Protein AF-0000000080277222 (afdb_homodimer)

InterPro domains:
  IPR000868 Isochorismatase-like domain [PF00857] (3-167)
  IPR036380 Isochorismatase-like superfamily [G3DSA:3.40.50.850] (2-174)
  IPR036380 Isochorismatase-like superfamily [SSF52499] (3-173)
  IPR050272 Isochorismatase-like hydrolase [PTHR43540] (3-174)

Nearest PDB structures (foldseek):
  6kua-assembly2_H  TM=9.368E-01  e=1.014E-15  Staphylococcus aureus
  6kua-assembly1_A  TM=9.181E-01  e=4.382E-15  Staphylococcus aureus
  6kua-assembly1_C  TM=9.080E-01  e=4.123E-15  Staphylococcus aureus
  6kua-assembly1_B  TM=9.179E-01  e=8.569E-15  Staphylococcus aureus
  6kua-assembly2_F  TM=9.157E-01  e=2.273E-14  Staphylococcus aureus

Sequence (348 aa):
MEALLIVDVQNDFAKPGGALYFPGAENVILPIVELVKEFKQKGLPIIYTRDWHEDNDYEFSIWGVHCLHDTKGSEIVDELKEALEGYDKVYEIKKSRYSAFYGTNLENLLKDLSIKKVHVGGLVTHICVLFTVEELRNRGIETIVYSNCVNSFDKDMHNFALREMKEVLLAQVVMEALLIVDVQNDFAKPGGALYFPGAENVILPIVELVKEFKQKGLPIIYTRDWHEDNDYEFSIWGVHCLHDTKGSEIVDELKEALEGYDKVYEIKKSRYSAFYGTNLENLLKDLSIKKVHVGGLVTHICVLFTVEELRNRGIETIVYSNCVNSFDKDMHNFALREMKEVLLAQVV

Radius of gyration: 20.55 Å; Cα contacts (8 Å, |Δi|>4): 768; chains: 2; bounding box: 42×60×45 Å

Foldseek 3Di:
DEEEEAEAQFCLDQHPPRLNHAPPSVQLLVVVLVVLLVCLVVLHAYEYEWQEDDPPQPCCVPSNDALYPPDNRRHHDPSNVVSCPPRPRYYYWYDNAQASPPPTCVVVVCVVRVHQEYEYAYDAQLTNVLNNLLVCLVVNRAYEYELSNHHHNDPVSNVVSLCCSCVPSVHHYD/DEEEEAEAQFCLDQHPPRLNHAPPSVQLLVVVLVVLLVCLVVLHAYEYEWQEDDPPAPCCVPSNDALYPPDNRRHHDPSVCVSCPPRPRYYYWYDNAQASPPPICVVVVCVVRVHQEYEYAYDAQLTNVLNNLLVCLVVNRAYEYELSNHHHNDPVSNVVSLCCSCVPSVHHYD

Secondary structure (DSSP, 8-state):
-EEEEEE--BHHHHSTT-TT--TTGGGGHHHHHHHHHHHHHTT--EEEEEE-B-TT-TTHHHH-S-SBTTSGGGSBPHHHHHHHTT-SSEEEEEESSSSSSTTSSHHHHHHHTT--EEEEEEE-IIIIIHHHHHHHHHTT-EEEEEEEEEE-S-HHHHHHHHHIIIIIS-PEE-/-EEEEEE--BHHHHSTT-TT--TTGGGGHHHHHHHHHHHHHTT--EEEEEE-B-TT-TTHHHH-S-SBTTSGGGSBPHHHHHHHTT-SSEEEEEESSSSSSTTSSHHHHHHHTT--EEEEEEE-IIIIIHHHHHHHHHTT-EEEEEEEEEE-S-HHHHHHHHHIIIIIS-PEE-

pLDDT: mean 98.07, std 1.6, range [89.12, 99.0]

Structure (mmCIF, N/CA/C/O backbone):
data_AF-0000000080277222-model_v1
#
loop_
_entity.id
_entity.type
_entity.pdbx_description
1 polymer 'Cysteine hydrolase'
#
loop_
_atom_site.group_PDB
_atom_site.id
_atom_site.type_symbol
_atom_site.label_atom_id
_atom_site.label_alt_id
_atom_site.label_comp_id
_atom_site.label_asym_id
_atom_site.label_entity_id
_atom_site.label_seq_id
_atom_site.pdbx_PDB_ins_code
_atom_site.Cartn_x
_atom_site.Cartn_y
_atom_site.Cartn_z
_atom_site.occupancy
_atom_site.B_iso_or_equiv
_atom_site.auth_seq_id
_atom_site.auth_comp_id
_atom_site.auth_asym_id
_atom_site.auth_atom_id
_atom_site.pdbx_PDB_model_num
ATOM 1 N N . MET A 1 1 ? -16.031 7.605 16.391 1 95 1 MET A N 1
ATOM 2 C CA . MET A 1 1 ? -15.43 8.938 16.359 1 95 1 MET A CA 1
ATOM 3 C C . MET A 1 1 ? -14.625 9.141 15.078 1 95 1 MET A C 1
ATOM 5 O O . MET A 1 1 ? -14.266 8.18 14.406 1 95 1 MET A O 1
ATOM 9 N N . GLU A 1 2 ? -14.492 10.422 14.641 1 98.56 2 GLU A N 1
ATOM 10 C CA . GLU A 1 2 ? -13.695 10.734 13.453 1 98.56 2 GLU A CA 1
ATOM 11 C C . GLU A 1 2 ? -12.445 11.523 13.828 1 98.56 2 GLU A C 1
ATOM 13 O O . GLU A 1 2 ? -12.391 12.148 14.891 1 98.56 2 GLU A O 1
ATOM 18 N N . ALA A 1 3 ? -11.43 11.391 13.008 1 98.94 3 ALA A N 1
ATOM 19 C CA . ALA A 1 3 ? -10.172 12.102 13.234 1 98.94 3 ALA A CA 1
ATOM 20 C C . ALA A 1 3 ? -9.633 12.68 11.93 1 98.94 3 ALA A C 1
ATOM 22 O O . ALA A 1 3 ? -10.023 12.258 10.844 1 98.94 3 ALA A O 1
ATOM 23 N N . LEU A 1 4 ? -8.844 13.711 12.078 1 98.94 4 LEU A N 1
ATOM 24 C CA . LEU A 1 4 ? -8.047 14.234 10.977 1 98.94 4 LEU A CA 1
ATOM 25 C C . LEU A 1 4 ? -6.633 13.656 11 1 98.94 4 LEU A C 1
ATOM 27 O O . LEU A 1 4 ? -6.004 13.594 12.055 1 98.94 4 LEU A O 1
ATOM 31 N N . LEU A 1 5 ? -6.195 13.133 9.914 1 99 5 LEU A N 1
ATOM 32 C CA . LEU A 1 5 ? -4.836 12.633 9.758 1 99 5 LEU A CA 1
ATOM 33 C C . LEU A 1 5 ? -4.074 13.453 8.719 1 99 5 LEU A C 1
ATOM 35 O O . LEU A 1 5 ? -4.445 13.477 7.547 1 99 5 LEU A O 1
ATOM 39 N N . ILE A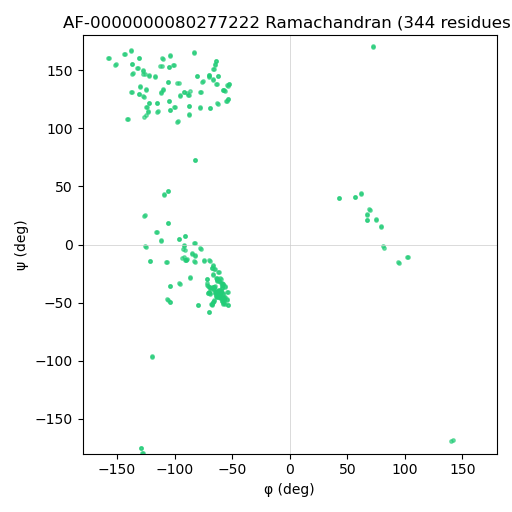 1 6 ? -3.072 14.156 9.141 1 99 6 ILE A N 1
ATOM 40 C CA . ILE A 1 6 ? -2.229 14.992 8.297 1 99 6 ILE A CA 1
ATOM 41 C C . ILE A 1 6 ? -0.895 14.297 8.047 1 99 6 ILE A C 1
ATOM 43 O O . ILE A 1 6 ? -0.084 14.133 8.961 1 99 6 ILE A O 1
ATOM 47 N N . VAL A 1 7 ? -0.631 13.969 6.797 1 98.94 7 VAL A N 1
ATOM 48 C CA . VAL A 1 7 ? 0.504 13.125 6.457 1 98.94 7 VAL A CA 1
ATOM 49 C C . VAL A 1 7 ? 1.688 13.984 6.027 1 98.94 7 VAL A C 1
ATOM 51 O O . VAL A 1 7 ? 1.681 14.562 4.938 1 98.94 7 VAL A O 1
ATOM 54 N N . ASP A 1 8 ? 2.674 14.125 6.816 1 98.94 8 ASP A N 1
ATOM 55 C CA . ASP A 1 8 ? 4.039 14.539 6.516 1 98.94 8 ASP A CA 1
ATOM 56 C C . ASP A 1 8 ? 4.07 15.953 5.934 1 98.94 8 ASP A C 1
ATOM 58 O O . ASP A 1 8 ? 4.73 16.203 4.922 1 98.94 8 ASP A O 1
ATOM 62 N N . VAL A 1 9 ? 3.299 16.859 6.535 1 98.94 9 VAL A N 1
ATOM 63 C CA . VAL A 1 9 ? 3.41 18.25 6.133 1 98.94 9 VAL A CA 1
ATOM 64 C C . VAL A 1 9 ? 4.586 18.906 6.852 1 98.94 9 VAL A C 1
ATOM 66 O O . VAL A 1 9 ? 4.395 19.734 7.746 1 98.94 9 VAL A O 1
ATOM 69 N N . GLN A 1 10 ? 5.719 18.531 6.406 1 98.94 10 GLN A N 1
ATOM 70 C CA . GLN A 1 10 ? 7.004 18.891 6.992 1 98.94 10 GLN A CA 1
ATOM 71 C C . GLN A 1 10 ? 7.777 19.844 6.082 1 98.94 10 GLN A C 1
ATOM 73 O O . GLN A 1 10 ? 7.523 19.906 4.879 1 98.94 10 GLN A O 1
ATOM 78 N N . ASN A 1 11 ? 8.734 20.547 6.645 1 98.94 11 ASN A N 1
ATOM 79 C CA . ASN A 1 11 ? 9.492 21.547 5.902 1 98.94 11 ASN A CA 1
ATOM 80 C C . ASN A 1 11 ? 10.211 20.922 4.707 1 98.94 11 ASN A C 1
ATOM 82 O O . ASN A 1 11 ? 10.25 21.516 3.627 1 98.94 11 ASN A O 1
ATOM 86 N N . ASP A 1 12 ? 10.789 19.75 4.82 1 98.88 12 ASP A N 1
ATOM 87 C CA . ASP A 1 12 ? 11.555 19.109 3.754 1 98.88 12 ASP A CA 1
ATOM 88 C C . ASP A 1 12 ? 10.664 18.766 2.566 1 98.88 12 ASP A C 1
ATOM 90 O O . ASP A 1 12 ? 11.148 18.594 1.446 1 98.88 12 ASP A O 1
ATOM 94 N N . PHE A 1 13 ? 9.367 18.672 2.812 1 98.88 13 PHE A N 1
ATOM 95 C CA . PHE A 1 13 ? 8.438 18.344 1.74 1 98.88 13 PHE A CA 1
ATOM 96 C C . PHE A 1 13 ? 7.676 19.578 1.278 1 98.88 13 PHE A C 1
ATOM 98 O O . PHE A 1 13 ? 7.449 19.766 0.08 1 98.88 13 PHE A O 1
ATOM 105 N N . ALA A 1 14 ? 7.32 20.516 2.199 1 98.88 14 ALA A N 1
ATOM 106 C CA . ALA A 1 14 ? 6.215 21.438 1.959 1 98.88 14 ALA A CA 1
ATOM 107 C C . ALA A 1 14 ? 6.73 22.844 1.668 1 98.88 14 ALA A C 1
ATOM 109 O O . ALA A 1 14 ? 5.98 23.703 1.188 1 98.88 14 ALA A O 1
ATOM 110 N N . LYS A 1 15 ? 7.996 23.094 1.962 1 98.69 15 LYS A N 1
ATOM 111 C CA . LYS A 1 15 ? 8.492 24.453 1.854 1 98.69 15 LYS A CA 1
ATOM 112 C C . LYS A 1 15 ? 9.672 24.547 0.888 1 98.69 15 LYS A C 1
ATOM 114 O O . LYS A 1 15 ? 10.531 23.656 0.867 1 98.69 15 LYS A O 1
ATOM 119 N N . PRO A 1 16 ? 9.75 25.672 0.171 1 98.06 16 PRO A N 1
ATOM 120 C CA . PRO A 1 16 ? 10.938 25.891 -0.666 1 98.06 16 PRO A CA 1
ATOM 121 C C . PRO A 1 16 ? 12.242 25.766 0.118 1 98.06 16 PRO A C 1
ATOM 123 O O . PRO A 1 16 ? 12.336 26.25 1.244 1 98.06 16 PRO A O 1
ATOM 126 N N . GLY A 1 17 ? 13.18 25.078 -0.505 1 97.69 17 GLY A N 1
ATOM 127 C CA . GLY A 1 17 ? 14.445 24.844 0.176 1 97.69 17 GLY A CA 1
ATOM 128 C C . GLY A 1 17 ? 14.492 23.516 0.895 1 97.69 17 GLY A C 1
ATOM 129 O O . GLY A 1 17 ? 15.57 23.047 1.276 1 97.69 17 GLY A O 1
ATOM 130 N N . GLY A 1 18 ? 13.328 22.875 1.108 1 98.62 18 GLY A N 1
ATOM 131 C CA . GLY A 1 18 ? 13.281 21.531 1.682 1 98.62 18 GLY A CA 1
ATOM 132 C C . GLY A 1 18 ? 13.898 20.484 0.787 1 98.62 18 GLY A C 1
ATOM 133 O O . GLY A 1 18 ? 13.852 20.594 -0.44 1 98.62 18 GLY A O 1
ATOM 134 N N . ALA A 1 19 ? 14.438 19.438 1.344 1 98.5 19 ALA A N 1
ATOM 135 C CA . ALA A 1 19 ? 15.227 18.422 0.652 1 98.5 19 ALA A CA 1
ATOM 136 C C . ALA A 1 19 ? 14.406 17.75 -0.451 1 98.5 19 ALA A C 1
ATOM 138 O O . ALA A 1 19 ? 14.953 17.375 -1.493 1 98.5 19 ALA A O 1
ATOM 139 N N . LEU A 1 20 ? 13.102 17.609 -0.254 1 98.62 20 LEU A N 1
ATOM 140 C CA . LEU A 1 20 ? 12.234 16.938 -1.218 1 98.62 20 LEU A CA 1
ATOM 141 C C . LEU A 1 20 ? 11.055 17.828 -1.599 1 98.62 20 LEU A C 1
ATOM 143 O O . LEU A 1 20 ? 9.969 17.328 -1.898 1 98.62 20 LEU A O 1
ATOM 147 N N . TYR A 1 21 ? 11.242 19.125 -1.453 1 98.75 21 TYR A N 1
ATOM 148 C CA . TYR A 1 21 ? 10.25 20.109 -1.884 1 98.75 21 TYR A CA 1
ATOM 149 C C . TYR A 1 21 ? 10.031 20.031 -3.391 1 98.75 21 TYR A C 1
ATOM 151 O O . TYR A 1 21 ? 10.953 19.719 -4.145 1 98.75 21 TYR A O 1
ATOM 159 N N . PHE A 1 22 ? 8.805 20.266 -3.85 1 98.69 22 PHE A N 1
ATOM 160 C CA . PHE A 1 22 ? 8.453 20.469 -5.25 1 98.69 22 PHE A CA 1
ATOM 161 C C . PHE A 1 22 ? 7.473 21.609 -5.406 1 98.69 22 PHE A C 1
ATOM 163 O O . PHE A 1 22 ? 6.695 21.906 -4.496 1 98.69 22 PHE A O 1
ATOM 170 N N . PRO A 1 23 ? 7.555 22.328 -6.492 1 98 23 PRO A N 1
ATOM 171 C CA . PRO A 1 23 ? 6.641 23.469 -6.676 1 98 23 PRO A CA 1
ATOM 172 C C . PRO A 1 23 ? 5.176 23.078 -6.512 1 98 23 PRO A C 1
ATOM 174 O O . PRO A 1 23 ? 4.707 22.125 -7.156 1 98 23 PRO A O 1
ATOM 177 N N . GLY A 1 24 ? 4.484 23.75 -5.633 1 98.06 24 GLY A N 1
ATOM 178 C CA . GLY A 1 24 ? 3.078 23.484 -5.383 1 98.06 24 GLY A CA 1
ATOM 179 C C . GLY A 1 24 ? 2.842 22.688 -4.117 1 98.06 24 GLY A C 1
ATOM 180 O O . GLY A 1 24 ? 1.7 22.547 -3.67 1 98.06 24 GLY A O 1
ATOM 181 N N . ALA A 1 25 ? 3.91 22.172 -3.553 1 98.75 25 ALA A N 1
ATOM 182 C CA . ALA A 1 25 ? 3.762 21.406 -2.316 1 98.75 25 ALA A CA 1
ATOM 183 C C . ALA A 1 25 ? 3.121 22.266 -1.223 1 98.75 25 ALA A C 1
ATOM 185 O O . ALA A 1 25 ? 2.289 21.766 -0.456 1 98.75 25 ALA A O 1
ATOM 186 N N . GLU A 1 26 ? 3.467 23.531 -1.171 1 98.5 26 GLU A N 1
ATOM 187 C CA . GLU A 1 26 ? 3.031 24.422 -0.102 1 98.5 26 GLU A CA 1
ATOM 188 C C . GLU A 1 26 ? 1.535 24.703 -0.198 1 98.5 26 GLU A C 1
ATOM 190 O O . GLU A 1 26 ? 0.93 25.203 0.753 1 98.5 26 GLU A O 1
ATOM 195 N N . ASN A 1 27 ? 0.917 24.375 -1.345 1 98.56 27 ASN A N 1
ATOM 196 C CA . ASN A 1 27 ? -0.487 24.688 -1.585 1 98.56 27 ASN A CA 1
ATOM 197 C C . ASN A 1 27 ? -1.405 23.906 -0.651 1 98.56 27 ASN A C 1
ATOM 199 O O . ASN A 1 27 ? -2.574 24.25 -0.487 1 98.56 27 ASN A O 1
ATOM 203 N N . VAL A 1 28 ? -0.928 22.844 -0.046 1 98.88 28 VAL A N 1
ATOM 204 C CA . VAL A 1 28 ? -1.776 22.016 0.812 1 98.88 28 VAL A CA 1
ATOM 205 C C . VAL A 1 28 ? -1.864 22.641 2.203 1 98.88 28 VAL A C 1
ATOM 207 O O . VAL A 1 28 ? -2.729 22.281 3.002 1 98.88 28 VAL A O 1
ATOM 210 N N . ILE A 1 29 ? -0.971 23.594 2.543 1 98.94 29 ILE A N 1
ATOM 211 C CA . ILE A 1 29 ? -0.79 24.062 3.912 1 98.94 29 ILE A CA 1
ATOM 212 C C . ILE A 1 29 ? -2.041 24.812 4.375 1 98.94 29 ILE A C 1
ATOM 214 O O . ILE A 1 29 ? -2.645 24.453 5.387 1 98.94 29 ILE A O 1
ATOM 218 N N . LEU A 1 30 ? -2.471 25.734 3.604 1 98.81 30 LEU A N 1
ATOM 219 C CA . LEU A 1 30 ? -3.584 26.562 4.047 1 98.81 30 LEU A CA 1
ATOM 220 C C . LEU A 1 30 ? -4.867 25.75 4.156 1 98.81 30 LEU A C 1
ATOM 222 O O . LEU A 1 30 ? -5.574 25.828 5.16 1 98.81 30 LEU A O 1
ATOM 226 N N . PRO A 1 31 ? -5.238 24.953 3.1 1 98.94 31 PRO A N 1
ATOM 227 C CA . PRO A 1 31 ? -6.434 24.109 3.244 1 98.94 31 PRO A CA 1
ATOM 228 C C . PRO A 1 31 ? -6.355 23.172 4.445 1 98.94 31 PRO A C 1
ATOM 230 O O . PRO A 1 31 ? -7.367 22.922 5.102 1 98.94 31 PRO A O 1
ATOM 233 N N . ILE A 1 32 ? -5.219 22.625 4.805 1 98.94 32 ILE A N 1
ATOM 234 C CA . ILE A 1 32 ? -5.066 21.719 5.934 1 98.94 32 ILE A CA 1
ATOM 235 C C . ILE A 1 32 ? -5.238 22.484 7.242 1 98.94 32 ILE A C 1
ATOM 237 O O . ILE A 1 32 ? -5.871 21.984 8.18 1 98.94 32 ILE A O 1
ATOM 241 N N . VAL A 1 33 ? -4.672 23.688 7.285 1 98.94 33 VAL A N 1
ATOM 242 C CA . VAL A 1 33 ? -4.832 24.516 8.477 1 98.94 33 VAL A CA 1
ATOM 243 C C . VAL A 1 33 ? -6.312 24.797 8.711 1 98.94 33 VAL A C 1
ATOM 245 O O . VAL A 1 33 ? -6.777 24.797 9.852 1 98.94 33 VAL A O 1
ATOM 248 N N . GLU A 1 34 ? -7.035 25.047 7.617 1 98.88 34 GLU A N 1
ATOM 249 C CA . GLU A 1 34 ? -8.477 25.281 7.734 1 98.88 34 GLU A CA 1
ATOM 250 C C . GLU A 1 34 ? -9.188 24.031 8.273 1 98.88 34 GLU A C 1
ATOM 252 O O . GLU A 1 34 ? -10.086 24.156 9.109 1 98.88 34 GLU A O 1
ATOM 257 N N . LEU A 1 35 ? -8.812 22.844 7.832 1 98.75 35 LEU A N 1
ATOM 258 C CA . LEU A 1 35 ? -9.375 21.594 8.352 1 98.75 35 LEU A CA 1
ATOM 259 C C . LEU A 1 35 ? -9.062 21.438 9.836 1 98.75 35 LEU A C 1
ATOM 261 O O . LEU A 1 35 ? -9.914 21 10.609 1 98.75 35 LEU A O 1
ATOM 265 N N . VAL A 1 36 ? -7.816 21.781 10.18 1 98.94 36 VAL A N 1
ATOM 266 C CA . VAL A 1 36 ? -7.387 21.688 11.57 1 98.94 36 VAL A CA 1
ATOM 267 C C . VAL A 1 36 ? -8.297 22.547 12.445 1 98.94 36 VAL A C 1
ATOM 269 O O . VAL A 1 36 ? -8.781 22.094 13.484 1 98.94 36 VAL A O 1
ATOM 272 N N . LYS A 1 37 ? -8.547 23.75 12 1 98.75 37 LYS A N 1
ATOM 273 C CA . LYS A 1 37 ? -9.406 24.656 12.75 1 98.75 37 LYS A CA 1
ATOM 274 C C . LYS A 1 37 ? -10.812 24.094 12.906 1 98.75 37 LYS A C 1
ATOM 276 O O . LYS A 1 37 ? -11.414 24.172 13.977 1 98.75 37 LYS A O 1
ATOM 281 N N . GLU A 1 38 ? -11.305 23.547 11.852 1 98.69 38 GLU A N 1
ATOM 282 C CA . GLU A 1 38 ? -12.633 22.938 11.883 1 98.69 38 GLU A CA 1
ATOM 283 C C . GLU A 1 38 ? -12.688 21.781 12.891 1 98.69 38 GLU A C 1
ATOM 285 O O . GLU A 1 38 ? -13.648 21.672 13.656 1 98.69 38 GLU A O 1
ATOM 290 N N . PHE A 1 39 ? -11.695 20.953 12.898 1 98.88 39 PHE A N 1
ATOM 291 C CA . PHE A 1 39 ? -11.68 19.797 13.789 1 98.88 39 PHE A CA 1
ATOM 292 C C . PHE A 1 39 ? -11.516 20.234 15.242 1 98.88 39 PHE A C 1
ATOM 294 O O . PHE A 1 39 ? -12.125 19.672 16.141 1 98.88 39 PHE A O 1
ATOM 301 N N . LYS A 1 40 ? -10.711 21.266 15.461 1 98.69 40 LYS A N 1
ATOM 302 C CA . LYS A 1 40 ? -10.57 21.828 16.797 1 98.69 40 LYS A CA 1
ATOM 303 C C . LYS A 1 40 ? -11.906 22.344 17.328 1 98.69 40 LYS A C 1
ATOM 305 O O . LYS A 1 40 ? -12.273 22.094 18.469 1 98.69 40 LYS A O 1
ATOM 310 N N . GLN A 1 41 ? -12.562 23.031 16.453 1 98.25 41 GLN A N 1
ATOM 311 C CA . GLN A 1 41 ? -13.859 23.594 16.828 1 98.25 41 GLN A CA 1
ATOM 312 C C . GLN A 1 41 ? -14.836 22.5 17.219 1 98.25 41 GLN A C 1
ATOM 314 O O . GLN A 1 41 ? -15.672 22.703 18.109 1 98.25 41 GLN A O 1
ATOM 319 N N . LYS A 1 42 ? -14.695 21.344 16.672 1 98.44 42 LYS A N 1
ATOM 320 C CA . LYS A 1 42 ? -15.594 20.219 16.922 1 98.44 42 LYS A CA 1
ATOM 321 C C . LYS A 1 42 ? -15.07 19.359 18.062 1 98.44 42 LYS A C 1
ATOM 323 O O . LYS A 1 42 ? -15.719 18.375 18.469 1 98.44 42 LYS A O 1
ATOM 328 N N . GLY A 1 43 ? -13.906 19.688 18.578 1 98.38 43 GLY A N 1
ATOM 329 C CA . GLY A 1 43 ? -13.32 18.922 19.672 1 98.38 43 GLY A CA 1
ATOM 330 C C . GLY A 1 43 ? -12.883 17.531 19.25 1 98.38 43 GLY A C 1
ATOM 331 O O . GLY A 1 43 ? -12.93 16.594 20.047 1 98.38 43 GLY A O 1
ATOM 332 N N . LEU A 1 44 ? -12.484 17.344 17.984 1 98.81 44 LEU A N 1
ATOM 333 C CA . LEU A 1 44 ? -12.156 16.031 17.438 1 98.81 44 LEU A CA 1
ATOM 334 C C . LEU A 1 44 ? -10.648 15.82 17.391 1 98.81 44 LEU A C 1
ATOM 336 O O . LEU A 1 44 ? -9.891 16.781 17.312 1 98.81 44 LEU A O 1
ATOM 340 N N . PRO A 1 45 ? -10.18 14.602 17.422 1 98.94 45 PRO A N 1
ATOM 341 C CA . PRO A 1 45 ? -8.75 14.32 17.406 1 98.94 45 PRO A CA 1
ATOM 342 C C . PRO A 1 45 ? -8.078 14.703 16.078 1 98.94 45 PRO A C 1
ATOM 344 O O . PRO A 1 45 ? -8.672 14.531 15.016 1 98.94 45 PRO A O 1
ATOM 347 N N . ILE A 1 46 ? -6.883 15.195 16.234 1 98.94 46 ILE A N 1
ATOM 348 C CA . ILE A 1 46 ? -6.02 15.508 15.102 1 98.94 46 ILE A CA 1
ATOM 349 C C . ILE A 1 46 ? -4.707 14.742 15.227 1 98.94 46 ILE A C 1
ATOM 351 O O . ILE A 1 46 ? -4.004 14.859 16.234 1 98.94 46 ILE A O 1
ATOM 355 N N . ILE A 1 47 ? -4.398 13.938 14.25 1 98.94 47 ILE A N 1
ATOM 356 C CA . ILE A 1 47 ? -3.174 13.148 14.172 1 98.94 47 ILE A CA 1
ATOM 357 C C . ILE A 1 47 ? -2.299 13.672 13.031 1 98.94 47 ILE A C 1
ATOM 359 O O . ILE A 1 47 ? -2.793 13.945 11.938 1 98.94 47 ILE A O 1
ATOM 363 N N . TYR A 1 48 ? -1.071 13.914 13.281 1 98.94 48 TYR A N 1
ATOM 364 C CA . TYR A 1 48 ? -0.145 14.234 12.195 1 98.94 48 TYR A CA 1
ATOM 365 C C . TYR A 1 48 ? 1.068 13.312 12.227 1 98.94 48 TYR A C 1
ATOM 367 O O . TYR A 1 48 ? 1.484 12.859 13.297 1 98.94 48 TYR A O 1
ATOM 375 N N . THR A 1 49 ? 1.578 13 11.055 1 98.94 49 THR A N 1
ATOM 376 C CA . THR A 1 49 ? 2.777 12.18 10.969 1 98.94 49 THR A CA 1
ATOM 377 C C . THR A 1 49 ? 3.992 13.031 10.609 1 98.94 49 THR A C 1
ATOM 379 O O . THR A 1 49 ? 3.854 14.094 10.016 1 98.94 49 THR A O 1
ATOM 382 N N . ARG A 1 50 ? 5.117 12.594 11.008 1 98.81 50 ARG A N 1
ATOM 383 C CA . ARG A 1 50 ? 6.422 13.062 10.547 1 98.81 50 ARG A CA 1
ATOM 384 C C . ARG A 1 50 ? 7.258 11.906 10.016 1 98.81 50 ARG A C 1
ATOM 386 O O . ARG A 1 50 ? 7.449 10.898 10.703 1 98.81 50 ARG A O 1
ATOM 393 N N . ASP A 1 51 ? 7.574 12.016 8.766 1 98.5 51 ASP A N 1
ATOM 394 C CA . ASP A 1 51 ? 8.703 11.203 8.32 1 98.5 51 ASP A CA 1
ATOM 395 C C . ASP A 1 51 ? 9.945 11.484 9.172 1 98.5 51 ASP A C 1
ATOM 397 O O . ASP A 1 51 ? 10.336 12.633 9.352 1 98.5 51 ASP A O 1
ATOM 401 N N . TRP A 1 52 ? 10.523 10.484 9.781 1 98.19 52 TRP A N 1
ATOM 402 C CA . TRP A 1 52 ? 11.531 10.625 10.828 1 98.19 52 TRP A CA 1
ATOM 403 C C . TRP A 1 52 ? 12.625 9.57 10.672 1 98.19 52 TRP A C 1
ATOM 405 O O . TRP A 1 52 ? 12.422 8.406 11.008 1 98.19 52 TRP A O 1
ATOM 415 N N . HIS A 1 53 ? 13.805 10.016 10.242 1 98 53 HIS A N 1
ATOM 416 C CA . HIS A 1 53 ? 14.836 9.062 9.859 1 98 53 HIS A CA 1
ATOM 417 C C . HIS A 1 53 ? 16.062 9.18 10.773 1 98 53 HIS A C 1
ATOM 419 O O . HIS A 1 53 ? 16.438 10.281 11.172 1 98 53 HIS A O 1
ATOM 425 N N . GLU A 1 54 ? 16.641 8.102 11.031 1 96.56 54 GLU A N 1
ATOM 426 C CA . GLU A 1 54 ? 17.953 8.055 11.68 1 96.56 54 GLU A CA 1
ATOM 427 C C . GLU A 1 54 ? 19.078 8.242 10.664 1 96.56 54 GLU A C 1
ATOM 429 O O . GLU A 1 54 ? 18.844 8.172 9.453 1 96.56 54 GLU A O 1
ATOM 434 N N . ASP A 1 55 ? 20.312 8.516 11.047 1 93.56 55 ASP A N 1
ATOM 435 C CA . ASP A 1 55 ? 21.453 8.883 10.211 1 93.56 55 ASP A CA 1
ATOM 436 C C . ASP A 1 55 ? 21.688 7.84 9.117 1 93.56 55 ASP A C 1
ATOM 438 O O . ASP A 1 55 ? 21.984 8.188 7.973 1 93.56 55 ASP A O 1
ATOM 442 N N . ASN A 1 56 ? 21.594 6.594 9.336 1 90.94 56 ASN A N 1
ATOM 443 C CA . ASN A 1 56 ? 21.906 5.555 8.359 1 90.94 56 ASN A CA 1
ATOM 444 C C . ASN A 1 56 ? 20.656 4.848 7.871 1 90.94 56 ASN A C 1
ATOM 446 O O . ASN A 1 56 ? 20.672 3.641 7.613 1 90.94 56 ASN A O 1
ATOM 450 N N . ASP A 1 57 ? 19.719 5.75 7.633 1 93.56 57 ASP A N 1
ATOM 451 C CA . ASP A 1 57 ? 18.453 5.168 7.176 1 93.56 57 ASP A CA 1
ATOM 452 C C . ASP A 1 57 ? 18.547 4.738 5.715 1 93.56 57 ASP A C 1
ATOM 454 O O . ASP A 1 57 ? 19.094 5.469 4.879 1 93.56 57 ASP A O 1
ATOM 458 N N . TYR A 1 58 ? 18 3.637 5.367 1 90.31 58 TYR A N 1
ATOM 459 C CA . TYR A 1 58 ? 18.031 3.047 4.035 1 90.31 58 TYR A CA 1
ATOM 460 C C . TYR A 1 58 ? 17.375 3.969 3.018 1 90.31 58 TYR A C 1
ATOM 462 O O . TYR A 1 58 ? 17.781 4.027 1.858 1 90.31 58 TYR A O 1
ATOM 470 N N . GLU A 1 59 ? 16.391 4.758 3.357 1 93.06 59 GLU A N 1
ATOM 471 C CA . GLU A 1 59 ? 15.641 5.613 2.439 1 93.06 59 GLU A CA 1
ATOM 472 C C . GLU A 1 59 ? 16.516 6.738 1.896 1 93.06 59 GLU A C 1
ATOM 474 O O . GLU A 1 59 ? 16.188 7.355 0.881 1 93.06 59 GLU A O 1
ATOM 479 N N . PHE A 1 60 ? 17.641 7.039 2.627 1 95.06 60 PHE A N 1
ATOM 480 C CA . PHE A 1 60 ? 18.531 8.094 2.158 1 95.06 60 PHE A CA 1
ATOM 481 C C . PHE A 1 60 ? 19.219 7.688 0.853 1 95.06 60 PHE A C 1
ATOM 483 O O . PHE A 1 60 ? 19.609 8.547 0.06 1 95.06 60 PHE A O 1
ATOM 490 N N . SER A 1 61 ? 19.344 6.379 0.647 1 91.12 61 SER A N 1
ATOM 491 C CA . SER A 1 61 ? 19.938 5.898 -0.597 1 91.12 61 SER A CA 1
ATOM 492 C C . SER A 1 61 ? 18.969 6.051 -1.766 1 91.12 61 SER A C 1
ATOM 494 O O . SER A 1 61 ? 19.375 5.992 -2.928 1 91.12 61 SER A O 1
ATOM 496 N N . ILE A 1 62 ? 17.734 6.301 -1.467 1 89.5 62 ILE A N 1
ATOM 497 C CA . ILE A 1 62 ? 16.688 6.395 -2.482 1 89.5 62 ILE A CA 1
ATOM 498 C C . ILE A 1 62 ? 16.328 7.859 -2.719 1 89.5 62 ILE A C 1
ATOM 500 O O . ILE A 1 62 ? 16.328 8.328 -3.859 1 89.5 62 ILE A O 1
ATOM 504 N N . TRP A 1 63 ? 16.078 8.594 -1.65 1 95.81 63 TRP A N 1
ATOM 505 C CA . TRP A 1 63 ? 15.5 9.922 -1.758 1 95.81 63 TRP A CA 1
ATOM 506 C C . TRP A 1 63 ? 16.5 10.992 -1.34 1 95.81 63 TRP A C 1
ATOM 508 O O . TRP A 1 63 ? 16.188 12.188 -1.354 1 95.81 63 TRP A O 1
ATOM 518 N N . GLY A 1 64 ? 17.766 10.609 -1.004 1 96.44 64 GLY A N 1
ATOM 519 C CA . GLY A 1 64 ? 18.688 11.539 -0.365 1 96.44 64 GLY A CA 1
ATOM 520 C C . GLY A 1 64 ? 18.344 11.828 1.081 1 96.44 64 GLY A C 1
ATOM 521 O O . GLY A 1 64 ? 17.266 11.445 1.551 1 96.44 64 GLY A O 1
ATOM 522 N N . VAL A 1 65 ? 19.234 12.484 1.754 1 97.56 65 VAL A N 1
ATOM 523 C CA . VAL A 1 65 ? 19 12.828 3.15 1 97.56 65 VAL A CA 1
ATOM 524 C C . VAL A 1 65 ? 17.781 13.75 3.252 1 97.56 65 VAL A C 1
ATOM 526 O O . VAL A 1 65 ? 17.719 14.789 2.588 1 97.56 65 VAL A O 1
ATOM 529 N N . HIS A 1 66 ? 16.797 13.344 3.969 1 98.44 66 HIS A N 1
ATOM 530 C CA . HIS A 1 66 ? 15.586 14.109 4.223 1 98.44 66 HIS A CA 1
ATOM 531 C C . HIS A 1 66 ? 14.977 13.734 5.57 1 98.44 66 HIS A C 1
ATOM 533 O O . HIS A 1 66 ? 15.227 12.648 6.094 1 98.44 66 HIS A O 1
ATOM 539 N N . CYS A 1 67 ? 14.219 14.711 6.125 1 98.56 67 CYS A N 1
ATOM 540 C CA . CYS A 1 67 ? 13.516 14.5 7.383 1 98.56 67 CYS A CA 1
ATOM 541 C C . CYS A 1 67 ? 14.398 13.766 8.383 1 98.56 67 CYS A C 1
ATOM 543 O O . CYS A 1 67 ? 13.969 12.789 9 1 98.56 67 CYS A O 1
ATOM 545 N N . LEU A 1 68 ? 15.695 14.164 8.375 1 98.19 68 LEU A N 1
ATOM 546 C CA . LEU A 1 68 ? 16.594 13.656 9.406 1 98.19 68 LEU A CA 1
ATOM 547 C C . LEU A 1 68 ? 16.156 14.117 10.789 1 98.19 68 LEU A C 1
ATOM 549 O O . LEU A 1 68 ? 15.82 15.289 10.984 1 98.19 68 LEU A O 1
ATOM 553 N N . HIS A 1 69 ? 16.219 13.211 11.727 1 97.94 69 HIS A N 1
ATOM 554 C CA . HIS A 1 69 ? 15.727 13.531 13.062 1 97.94 69 HIS A CA 1
ATOM 555 C C . HIS A 1 69 ? 16.359 14.82 13.586 1 97.94 69 HIS A C 1
ATOM 557 O O . HIS A 1 69 ? 17.531 15.094 13.336 1 97.94 69 HIS A O 1
ATOM 563 N N . ASP A 1 70 ? 15.445 15.664 14.25 1 97.69 70 ASP A N 1
ATOM 564 C CA . ASP A 1 70 ? 15.844 16.812 15.039 1 97.69 70 ASP A CA 1
ATOM 565 C C . ASP A 1 70 ? 16.453 17.906 14.164 1 97.69 70 ASP A C 1
ATOM 567 O O . ASP A 1 70 ? 17.297 18.688 14.617 1 97.69 70 ASP A O 1
ATOM 571 N N . THR A 1 71 ? 16.156 17.891 12.891 1 98.19 71 THR A N 1
ATOM 572 C CA . THR A 1 71 ? 16.516 18.984 11.984 1 98.19 71 THR A CA 1
ATOM 573 C C . THR A 1 71 ? 15.289 19.844 11.664 1 98.19 71 THR A C 1
ATOM 575 O O . THR A 1 71 ? 14.156 19.422 11.891 1 98.19 71 THR A O 1
ATOM 578 N N . LYS A 1 72 ? 15.508 21 11.172 1 98.25 72 LYS A N 1
ATOM 579 C CA . LYS A 1 72 ? 14.43 21.875 10.727 1 98.25 72 LYS A CA 1
ATOM 580 C C . LYS A 1 72 ? 13.594 21.203 9.641 1 98.25 72 LYS A C 1
ATOM 582 O O . LYS A 1 72 ? 12.375 21.391 9.578 1 98.25 72 LYS A O 1
ATOM 587 N N . GLY A 1 73 ? 14.25 20.422 8.797 1 98.62 73 GLY A N 1
ATOM 588 C CA . GLY A 1 73 ? 13.57 19.734 7.707 1 98.62 73 GLY A CA 1
ATOM 589 C C . GLY A 1 73 ? 12.539 18.734 8.18 1 98.62 73 GLY A C 1
ATOM 590 O O . GLY A 1 73 ? 11.523 18.516 7.516 1 98.62 73 GLY A O 1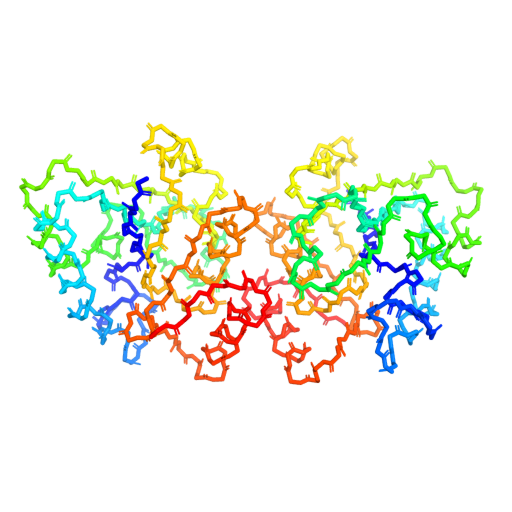
ATOM 591 N N . SER A 1 74 ? 12.805 18.156 9.352 1 98.69 74 SER A N 1
ATOM 592 C CA . SER A 1 74 ? 11.938 17.109 9.883 1 98.69 74 SER A CA 1
ATOM 593 C C . SER A 1 74 ? 10.766 17.703 10.648 1 98.69 74 SER A C 1
ATOM 595 O O . SER A 1 74 ? 9.805 17 10.969 1 98.69 74 SER A O 1
ATOM 597 N N . GLU A 1 75 ? 10.727 19 10.898 1 98.75 75 GLU A N 1
ATOM 598 C CA . GLU A 1 75 ? 9.656 19.656 11.633 1 98.75 75 GLU A CA 1
ATOM 599 C C . GLU A 1 75 ? 8.445 19.906 10.734 1 98.75 75 GLU A C 1
ATOM 601 O O . GLU A 1 75 ? 8.594 20.172 9.539 1 98.75 75 GLU A O 1
ATOM 606 N N . ILE A 1 76 ? 7.258 19.797 11.32 1 98.88 76 ILE A N 1
ATOM 607 C CA . ILE A 1 76 ? 6.086 20.234 10.578 1 98.88 76 ILE A CA 1
ATOM 608 C C . ILE A 1 76 ? 6.18 21.734 10.32 1 98.88 76 ILE A C 1
ATOM 610 O O . ILE A 1 76 ? 6.898 22.453 11.023 1 98.88 76 ILE A O 1
ATOM 614 N N . VAL A 1 77 ? 5.469 22.219 9.312 1 98.94 77 VAL A N 1
ATOM 615 C CA . VAL A 1 77 ? 5.551 23.625 8.93 1 98.94 77 VAL A CA 1
ATOM 616 C C . VAL A 1 77 ? 5.008 24.5 10.055 1 98.94 77 VAL A C 1
ATOM 618 O O . VAL A 1 77 ? 4.141 24.062 10.82 1 98.94 77 VAL A O 1
ATOM 621 N N . ASP A 1 78 ? 5.457 25.672 10.078 1 98.81 78 ASP A N 1
ATOM 622 C CA . ASP A 1 78 ? 5.125 26.594 11.156 1 98.81 78 ASP A CA 1
ATOM 623 C C . ASP A 1 78 ? 3.621 26.859 11.219 1 98.81 78 ASP A C 1
ATOM 625 O O . ASP A 1 78 ? 3.047 26.984 12.297 1 98.81 78 ASP A O 1
ATOM 629 N N . GLU A 1 79 ? 2.996 26.984 10.047 1 98.88 79 GLU A N 1
ATOM 630 C CA . GLU A 1 79 ? 1.56 27.234 9.984 1 98.88 79 GLU A CA 1
ATOM 631 C C . GLU A 1 79 ? 0.778 26.141 10.703 1 98.88 79 GLU A C 1
ATOM 633 O O . GLU A 1 79 ? -0.181 26.422 11.422 1 98.88 79 GLU A O 1
ATOM 638 N N . LEU A 1 80 ? 1.208 24.906 10.508 1 98.94 80 LEU A N 1
ATOM 639 C CA . LEU A 1 80 ? 0.548 23.781 11.156 1 98.94 80 LEU A CA 1
ATOM 640 C C . LEU A 1 80 ? 0.835 23.766 12.656 1 98.94 80 LEU A C 1
ATOM 642 O O . LEU A 1 80 ? -0.062 23.516 13.461 1 98.94 80 LEU A O 1
ATOM 646 N N . LYS A 1 81 ? 2.059 24.031 13.078 1 98.75 81 LYS A N 1
ATOM 647 C CA . LYS A 1 81 ? 2.41 24.125 14.492 1 98.75 81 LYS A CA 1
ATOM 648 C C . LYS A 1 81 ? 1.52 25.141 15.219 1 98.75 81 LYS A C 1
ATOM 650 O O . LYS A 1 81 ? 0.98 24.844 16.281 1 98.75 81 LYS A O 1
ATOM 655 N N . GLU A 1 82 ? 1.442 26.203 14.547 1 98.81 82 GLU A N 1
ATOM 656 C CA . GLU A 1 82 ? 0.645 27.281 15.141 1 98.81 82 GLU A CA 1
ATOM 657 C C . GLU A 1 82 ? -0.821 26.875 15.258 1 98.81 82 GLU A C 1
ATOM 659 O O . GLU A 1 82 ? -1.461 27.141 16.281 1 98.81 82 GLU A O 1
ATOM 664 N N . ALA A 1 83 ? -1.329 26.281 14.234 1 98.81 83 ALA A N 1
ATOM 665 C CA . ALA A 1 83 ? -2.73 25.875 14.227 1 98.81 83 ALA A CA 1
ATOM 666 C C . ALA A 1 83 ? -3.002 24.828 15.312 1 98.81 83 ALA A C 1
ATOM 668 O O . ALA A 1 83 ? -4.105 24.766 15.852 1 98.81 83 ALA A O 1
ATOM 669 N N . LEU A 1 84 ? -2.014 24.031 15.656 1 98.75 84 LEU A N 1
ATOM 670 C CA . LEU A 1 84 ? -2.199 22.938 16.594 1 98.75 84 LEU A CA 1
ATOM 671 C C . LEU A 1 84 ? -1.931 23.391 18.016 1 98.75 84 LEU A C 1
ATOM 673 O O . LEU A 1 84 ? -2.266 22.688 18.969 1 98.75 84 LEU A O 1
ATOM 677 N N . GLU A 1 85 ? -1.346 24.516 18.141 1 98 85 GLU A N 1
ATOM 678 C CA . GLU A 1 85 ? -0.89 25 19.453 1 98 85 GLU A CA 1
ATOM 679 C C . GLU A 1 85 ? -2.039 25.047 20.453 1 98 85 GLU A C 1
ATOM 681 O O . GLU A 1 85 ? -3.141 25.484 20.125 1 98 85 GLU A O 1
ATOM 686 N N . GLY A 1 86 ? -1.817 24.516 21.625 1 97.44 86 GLY A N 1
ATOM 687 C CA . GLY A 1 86 ? -2.752 24.609 22.734 1 97.44 86 GLY A CA 1
ATOM 688 C C . GLY A 1 86 ? -3.879 23.609 22.656 1 97.44 86 GLY A C 1
ATOM 689 O O . GLY A 1 86 ? -4.75 23.578 23.531 1 97.44 86 GLY A O 1
ATOM 690 N N . TYR A 1 87 ? -3.943 22.797 21.641 1 98.19 87 TYR A N 1
ATOM 691 C CA . TYR A 1 87 ? -4.988 21.797 21.5 1 98.19 87 TYR A CA 1
ATOM 692 C C . TYR A 1 87 ? -4.586 20.484 22.172 1 98.19 87 TYR A C 1
ATOM 694 O O . TYR A 1 87 ? -3.455 20.031 22.016 1 98.19 87 TYR A O 1
ATOM 702 N N . ASP A 1 88 ? -5.398 19.891 23 1 97.62 88 ASP A N 1
ATOM 703 C CA . ASP A 1 88 ? -5.012 18.766 23.859 1 97.62 88 ASP A CA 1
ATOM 704 C C . ASP A 1 88 ? -5.289 17.422 23.172 1 97.62 88 ASP A C 1
ATOM 706 O O . ASP A 1 88 ? -4.875 16.375 23.672 1 97.62 88 ASP A O 1
ATOM 710 N N . LYS A 1 89 ? -6.027 17.5 22.031 1 98.56 89 LYS A N 1
ATOM 711 C CA . LYS A 1 89 ? -6.32 16.25 21.312 1 98.56 89 LYS A CA 1
ATOM 712 C C . LYS A 1 89 ? -5.484 16.141 20.047 1 98.56 89 LYS A C 1
ATOM 714 O O . LYS A 1 89 ? -6.02 15.844 18.969 1 98.56 89 LYS A O 1
ATOM 719 N N . VAL A 1 90 ? -4.211 16.422 20.188 1 98.88 90 VAL A N 1
ATOM 720 C CA . VAL A 1 90 ? -3.24 16.312 19.094 1 98.88 90 VAL A CA 1
ATOM 721 C C . VAL A 1 90 ? -2.303 15.141 19.359 1 98.88 90 VAL A C 1
ATOM 723 O O . VAL A 1 90 ? -1.803 14.969 20.469 1 98.88 90 VAL A O 1
ATOM 726 N N . TYR A 1 91 ? -2.096 14.336 18.328 1 98.88 91 TYR A N 1
ATOM 727 C CA . TYR A 1 91 ? -1.241 13.156 18.438 1 98.88 91 TYR A CA 1
ATOM 728 C C . TYR A 1 91 ? -0.218 13.117 17.312 1 98.88 91 TYR A C 1
ATOM 730 O O . TYR A 1 91 ? -0.55 13.391 16.156 1 98.88 91 TYR A O 1
ATOM 738 N N . GLU A 1 92 ? 0.958 12.812 17.672 1 98.81 92 GLU A N 1
ATOM 739 C CA . GLU A 1 92 ? 2.045 12.703 16.703 1 98.81 92 GLU A CA 1
ATOM 740 C C . GLU A 1 92 ? 2.408 11.25 16.438 1 98.81 92 GLU A C 1
ATOM 742 O O . GLU A 1 92 ? 2.453 10.438 17.375 1 98.81 92 GLU A O 1
ATOM 747 N N . ILE A 1 93 ? 2.674 10.898 15.211 1 98.88 93 ILE A N 1
ATOM 748 C CA . ILE A 1 93 ? 3.199 9.609 14.789 1 98.88 93 ILE A CA 1
ATOM 749 C C . ILE A 1 93 ? 4.504 9.805 14.023 1 98.88 93 ILE A C 1
ATOM 751 O O . ILE A 1 93 ? 4.516 10.422 12.961 1 98.88 93 ILE A O 1
ATOM 755 N N . LYS A 1 94 ? 5.594 9.359 14.523 1 98.69 94 LYS A N 1
ATOM 756 C CA . LYS A 1 94 ? 6.848 9.312 13.773 1 98.69 94 LYS A CA 1
ATOM 757 C C . LYS A 1 94 ? 6.969 8.016 12.977 1 98.69 94 LYS A C 1
ATOM 759 O O . LYS A 1 94 ? 6.746 6.93 13.523 1 98.69 94 LYS A O 1
ATOM 764 N N . LYS A 1 95 ? 7.242 8.133 11.742 1 98.19 95 LYS A N 1
ATOM 765 C CA . LYS A 1 95 ? 7.379 6.969 10.867 1 98.19 95 LYS A CA 1
ATOM 766 C C . LYS A 1 95 ? 8.664 7.043 10.047 1 98.19 95 LYS A C 1
ATOM 768 O O . LYS A 1 95 ? 9.188 8.133 9.805 1 98.19 95 LYS A O 1
ATOM 773 N N . SER A 1 96 ? 9.086 5.914 9.555 1 95.69 96 SER A N 1
ATOM 774 C CA . SER A 1 96 ? 10.328 5.895 8.781 1 95.69 96 SER A CA 1
ATOM 775 C C . SER A 1 96 ? 10.109 5.277 7.402 1 95.69 96 SER A C 1
ATOM 777 O O . SER A 1 96 ? 11.039 5.195 6.602 1 95.69 96 SER A O 1
ATOM 779 N N . ARG A 1 97 ? 8.883 4.824 7.125 1 96.19 97 ARG A N 1
ATOM 780 C CA . ARG A 1 97 ? 8.531 4.246 5.832 1 96.19 97 ARG A CA 1
ATOM 781 C C . ARG A 1 97 ? 7.277 4.902 5.262 1 96.19 97 ARG A C 1
ATOM 783 O O . ARG A 1 97 ? 6.777 5.887 5.816 1 96.19 97 ARG A O 1
ATOM 790 N N . TYR A 1 98 ? 6.773 4.445 4.16 1 97 98 TYR A N 1
ATOM 791 C CA . TYR A 1 98 ? 5.766 5.16 3.385 1 97 98 TYR A CA 1
ATOM 792 C C . TYR A 1 98 ? 4.426 5.176 4.113 1 97 98 TYR A C 1
ATOM 794 O O . TYR A 1 98 ? 3.922 6.242 4.473 1 97 98 TYR A O 1
ATOM 802 N N . SER A 1 99 ? 3.893 4 4.422 1 97.56 99 SER A N 1
ATOM 803 C CA . SER A 1 99 ? 2.648 3.938 5.18 1 97.56 99 SER A CA 1
ATOM 804 C C . SER A 1 99 ? 2.855 4.391 6.621 1 97.56 99 SER A C 1
ATOM 806 O O . SER A 1 99 ? 3.865 4.055 7.246 1 97.56 99 SER A O 1
ATOM 808 N N . ALA A 1 100 ? 1.883 5.039 7.164 1 98.56 100 ALA A N 1
ATOM 809 C CA . ALA A 1 100 ? 1.969 5.523 8.539 1 98.56 100 ALA A CA 1
ATOM 810 C C . ALA A 1 100 ? 1.739 4.387 9.539 1 98.56 100 ALA A C 1
ATOM 812 O O . ALA A 1 100 ? 1.886 4.578 10.742 1 98.56 100 ALA A O 1
ATOM 813 N N . PHE A 1 101 ? 1.452 3.211 9.062 1 98.25 101 PHE A N 1
ATOM 814 C CA . PHE A 1 101 ? 1.102 2.111 9.953 1 98.25 101 PHE A CA 1
ATOM 815 C C . PHE A 1 101 ? 2.32 1.244 10.242 1 98.25 101 PHE A C 1
ATOM 817 O O . PHE A 1 101 ? 2.426 0.66 11.328 1 98.25 101 PHE A O 1
ATOM 824 N N . TYR A 1 102 ? 3.252 1.088 9.273 1 96.75 102 TYR A N 1
ATOM 825 C CA . TYR A 1 102 ? 4.355 0.144 9.422 1 96.75 102 TYR A CA 1
ATOM 826 C C . TYR A 1 102 ? 5.336 0.613 10.484 1 96.75 102 TYR A C 1
ATOM 828 O O . TYR A 1 102 ? 5.926 1.689 10.367 1 96.75 102 TYR A O 1
ATOM 836 N N . GLY A 1 103 ? 5.469 -0.141 11.484 1 96.19 103 GLY A N 1
ATOM 837 C CA . GLY A 1 103 ? 6.453 0.15 12.516 1 96.19 103 GLY A CA 1
ATOM 838 C C . GLY A 1 103 ? 6.047 1.298 13.422 1 96.19 103 GLY A C 1
ATOM 839 O O . GLY A 1 103 ? 6.902 1.971 14 1 96.19 103 GLY A O 1
ATOM 840 N N . THR A 1 104 ? 4.805 1.644 13.539 1 98.38 104 THR A N 1
ATOM 841 C CA . THR A 1 104 ? 4.332 2.76 14.352 1 98.38 104 THR A CA 1
ATOM 842 C C . THR A 1 104 ? 3.217 2.311 15.289 1 98.38 104 THR A C 1
ATOM 844 O O . THR A 1 104 ? 2.855 1.132 15.312 1 98.38 104 THR A O 1
ATOM 847 N N . ASN A 1 105 ? 2.711 3.211 16.047 1 98.38 105 ASN A N 1
ATOM 848 C CA . ASN A 1 105 ? 1.624 2.914 16.984 1 98.38 105 ASN A CA 1
ATOM 849 C C . ASN A 1 105 ? 0.294 3.471 16.484 1 98.38 105 ASN A C 1
ATOM 851 O O . ASN A 1 105 ? -0.65 3.625 17.25 1 98.38 105 ASN A O 1
ATOM 855 N N . LEU A 1 106 ? 0.194 3.779 15.203 1 98.75 106 LEU A N 1
ATOM 856 C CA . LEU A 1 106 ? -1.003 4.422 14.664 1 98.75 106 LEU A CA 1
ATOM 857 C C . LEU A 1 106 ? -2.229 3.533 14.859 1 98.75 106 LEU A C 1
ATOM 859 O O . LEU A 1 106 ? -3.287 4.012 15.273 1 98.75 106 LEU A O 1
ATOM 863 N N . GLU A 1 107 ? -2.064 2.25 14.57 1 98.25 107 GLU A N 1
ATOM 864 C CA . GLU A 1 107 ? -3.203 1.346 14.711 1 98.25 107 GLU A CA 1
ATOM 865 C C . GLU A 1 107 ? -3.734 1.343 16.141 1 98.25 107 GLU A C 1
ATOM 867 O O . GLU A 1 107 ? -4.945 1.433 16.359 1 98.25 107 GLU A O 1
ATOM 872 N N . ASN A 1 108 ? -2.838 1.191 17.109 1 98.62 108 ASN A N 1
ATOM 873 C CA . ASN A 1 108 ? -3.242 1.194 18.516 1 98.62 108 ASN A CA 1
ATOM 874 C C . ASN A 1 108 ? -3.904 2.512 18.906 1 98.62 108 ASN A C 1
ATOM 876 O O . ASN A 1 108 ? -4.891 2.521 19.641 1 98.62 108 ASN A O 1
ATOM 880 N N . LEU A 1 109 ? -3.316 3.623 18.391 1 98.81 109 LEU A N 1
ATOM 881 C CA . LEU A 1 109 ? -3.871 4.938 18.703 1 98.81 109 LEU A CA 1
ATOM 882 C C . LEU A 1 109 ? -5.305 5.051 18.188 1 98.81 109 LEU A C 1
ATOM 884 O O . LEU A 1 109 ? -6.188 5.523 18.922 1 98.81 109 LEU A O 1
ATOM 888 N N . LEU A 1 110 ? -5.586 4.621 16.938 1 98.81 110 LEU A N 1
ATOM 889 C CA . LEU A 1 110 ? -6.918 4.684 16.344 1 98.81 110 LEU A CA 1
ATOM 890 C C . LEU A 1 110 ? -7.906 3.832 17.141 1 98.81 110 LEU A C 1
ATOM 892 O O . LEU A 1 110 ? -9.047 4.246 17.359 1 98.81 110 LEU A O 1
ATOM 896 N N . LYS A 1 111 ? -7.457 2.668 17.578 1 98.44 111 LYS A N 1
ATOM 897 C CA . LYS A 1 111 ? -8.297 1.784 18.375 1 98.44 111 LYS A CA 1
ATOM 898 C C . LYS A 1 111 ? -8.625 2.412 19.734 1 98.44 111 LYS A C 1
ATOM 900 O O . LYS A 1 111 ? -9.781 2.412 20.156 1 98.44 111 LYS A O 1
ATOM 905 N N . ASP A 1 112 ? -7.594 2.914 20.406 1 98.5 112 ASP A N 1
ATOM 906 C CA . ASP A 1 112 ? -7.75 3.506 21.734 1 98.5 112 ASP A CA 1
ATOM 907 C C . ASP A 1 112 ? -8.75 4.66 21.703 1 98.5 112 ASP A C 1
ATOM 909 O O . ASP A 1 112 ? -9.5 4.867 22.656 1 98.5 112 ASP A O 1
ATOM 913 N N . LEU A 1 113 ? -8.75 5.383 20.562 1 98.44 113 LEU A N 1
ATOM 914 C CA . LEU A 1 113 ? -9.625 6.543 20.438 1 98.44 113 LEU A CA 1
ATOM 915 C C . LEU A 1 113 ? -10.961 6.156 19.812 1 98.44 113 LEU A C 1
ATOM 917 O O . LEU A 1 113 ? -11.82 7.008 19.594 1 98.44 113 LEU A O 1
ATOM 921 N N . SER A 1 114 ? -11.102 4.875 19.484 1 98.31 114 SER A N 1
ATOM 922 C CA . SER A 1 114 ? -12.328 4.355 18.875 1 98.31 114 SER A CA 1
ATOM 923 C C . SER A 1 114 ? -12.664 5.102 17.594 1 98.31 114 SER A C 1
ATOM 925 O O . SER A 1 114 ? -13.812 5.48 17.375 1 98.31 114 SER A O 1
ATOM 927 N N . ILE A 1 115 ? -11.586 5.379 16.797 1 98.75 115 ILE A N 1
ATOM 928 C CA . ILE A 1 115 ? -11.773 6.098 15.547 1 98.75 115 ILE A CA 1
ATOM 929 C C . ILE A 1 115 ? -12.32 5.148 14.484 1 98.75 115 ILE A C 1
ATOM 931 O O . ILE A 1 115 ? -11.758 4.07 14.258 1 98.75 115 ILE A O 1
ATOM 935 N N . LYS A 1 116 ? -13.344 5.574 13.812 1 98.31 116 LYS A N 1
ATOM 936 C CA . LYS A 1 116 ? -13.961 4.762 12.766 1 98.31 116 LYS A CA 1
ATOM 937 C C . LYS A 1 116 ? -13.945 5.488 11.422 1 98.31 116 LYS A C 1
ATOM 939 O O . LYS A 1 116 ? -14.219 4.883 10.383 1 98.31 116 LYS A O 1
ATOM 944 N N . LYS A 1 117 ? -13.688 6.719 11.438 1 98.81 117 LYS A N 1
ATOM 945 C CA . LYS A 1 117 ? -13.625 7.562 10.25 1 98.81 117 LYS A CA 1
ATOM 946 C C . LYS A 1 117 ? -12.438 8.508 10.312 1 98.81 117 LYS A C 1
ATOM 948 O O . LYS A 1 117 ? -12.203 9.156 11.336 1 98.81 117 LYS A O 1
ATOM 953 N N . VAL A 1 118 ? -11.633 8.57 9.203 1 98.94 118 VAL A N 1
ATOM 954 C CA . VAL A 1 118 ? -10.438 9.398 9.188 1 98.94 118 VAL A CA 1
ATOM 955 C C . VAL A 1 118 ? -10.469 10.312 7.965 1 98.94 118 VAL A C 1
ATOM 957 O O . VAL A 1 118 ? -10.742 9.867 6.848 1 98.94 118 VAL A O 1
ATOM 960 N N . HIS A 1 119 ? -10.297 11.602 8.156 1 99 119 HIS A N 1
ATOM 961 C CA . HIS A 1 119 ? -10.094 12.617 7.125 1 99 119 HIS A CA 1
ATOM 962 C C . HIS A 1 119 ? -8.609 12.836 6.859 1 99 119 HIS A C 1
ATOM 964 O O . HIS A 1 119 ? -7.828 13.023 7.797 1 99 119 HIS A O 1
ATOM 970 N N . VAL A 1 120 ? -8.258 12.812 5.562 1 99 120 VAL A N 1
ATOM 971 C CA . VAL A 1 120 ? -6.828 12.711 5.27 1 99 120 VAL A CA 1
ATOM 972 C C . VAL A 1 120 ? -6.406 13.867 4.371 1 99 120 VAL A C 1
ATOM 974 O O . VAL A 1 120 ? -7.105 14.211 3.412 1 99 120 VAL A O 1
ATOM 977 N N . GLY A 1 121 ? -5.375 14.523 4.641 1 98.94 121 GLY A N 1
ATOM 978 C CA . GLY A 1 121 ? -4.566 15.398 3.809 1 98.94 121 GLY A CA 1
ATOM 979 C C . GLY A 1 121 ? -3.074 15.203 4.012 1 98.94 121 GLY A C 1
ATOM 980 O O . GLY A 1 121 ? -2.654 14.531 4.957 1 98.94 121 GLY A O 1
ATOM 981 N N . GLY A 1 122 ? -2.279 15.758 3.1 1 98.94 122 GLY A N 1
ATOM 982 C CA . GLY A 1 122 ? -0.842 15.672 3.305 1 98.94 122 GLY A CA 1
ATOM 983 C C . GLY A 1 122 ? -0.07 15.438 2.021 1 98.94 122 GLY A C 1
ATOM 984 O O . GLY A 1 122 ? -0.593 15.656 0.927 1 98.94 122 GLY A O 1
ATOM 985 N N . LEU A 1 123 ? 1.178 15.125 2.219 1 98.88 123 LEU A N 1
ATOM 986 C CA . LEU A 1 123 ? 2.146 14.898 1.151 1 98.88 123 LEU A CA 1
ATOM 987 C C . LEU A 1 123 ? 2.852 13.555 1.338 1 98.88 123 LEU A C 1
ATOM 989 O O . LEU A 1 123 ? 3.041 13.102 2.469 1 98.88 123 LEU A O 1
ATOM 993 N N . VAL A 1 124 ? 3.24 12.914 0.287 1 98.56 124 VAL A N 1
ATOM 994 C CA . VAL A 1 124 ? 3.012 13.094 -1.144 1 98.56 124 VAL A CA 1
ATOM 995 C C . VAL A 1 124 ? 1.89 12.164 -1.606 1 98.56 124 VAL A C 1
ATOM 997 O O . VAL A 1 124 ? 1.893 10.977 -1.295 1 98.56 124 VAL A O 1
ATOM 1000 N N . THR A 1 125 ? 0.977 12.547 -2.453 1 98.94 125 THR A N 1
ATOM 1001 C CA . THR A 1 125 ? -0.305 11.922 -2.748 1 98.94 125 THR A CA 1
ATOM 1002 C C . THR A 1 125 ? -0.117 10.445 -3.104 1 98.94 125 THR A C 1
ATOM 1004 O O . THR A 1 125 ? -0.736 9.57 -2.496 1 98.94 125 THR A O 1
ATOM 1007 N N . HIS A 1 126 ? 0.807 10.172 -4.078 1 98.81 126 HIS A N 1
ATOM 1008 C CA . HIS A 1 126 ? 0.896 8.82 -4.621 1 98.81 126 HIS A CA 1
ATOM 1009 C C . HIS A 1 126 ? 1.898 7.977 -3.84 1 98.81 126 HIS A C 1
ATOM 1011 O O . HIS A 1 126 ? 2.256 6.875 -4.262 1 98.81 126 HIS A O 1
ATOM 1017 N N . ILE A 1 127 ? 2.447 8.484 -2.715 1 98.5 127 ILE A N 1
ATOM 1018 C CA . ILE A 1 127 ? 3.408 7.754 -1.895 1 98.5 127 ILE A CA 1
ATOM 1019 C C . ILE A 1 127 ? 2.846 7.566 -0.487 1 98.5 127 ILE A C 1
ATOM 1021 O O . ILE A 1 127 ? 1.995 6.699 -0.263 1 98.5 127 ILE A O 1
ATOM 1025 N N . CYS A 1 128 ? 3.215 8.445 0.437 1 98.75 128 CYS A N 1
ATOM 1026 C CA . CYS A 1 128 ? 2.855 8.25 1.837 1 98.75 128 CYS A CA 1
ATOM 1027 C C . CYS A 1 128 ? 1.349 8.359 2.033 1 98.75 128 CYS A C 1
ATOM 1029 O O . CYS A 1 128 ? 0.774 7.652 2.865 1 98.75 128 CYS A O 1
ATOM 1031 N N . VAL A 1 129 ? 0.671 9.25 1.299 1 98.94 129 VAL A N 1
ATOM 1032 C CA . VAL A 1 129 ? -0.773 9.414 1.437 1 98.94 129 VAL A CA 1
ATOM 1033 C C . VAL A 1 129 ? -1.482 8.164 0.928 1 98.94 129 VAL A C 1
ATOM 1035 O O . VAL A 1 129 ? -2.279 7.555 1.65 1 98.94 129 VAL A O 1
ATOM 1038 N N . LEU A 1 130 ? -1.152 7.738 -0.246 1 98.94 130 LEU A N 1
ATOM 1039 C CA . LEU A 1 130 ? -1.793 6.586 -0.866 1 98.94 130 LEU A CA 1
ATOM 1040 C C . LEU A 1 130 ? -1.64 5.344 0.007 1 98.94 130 LEU A C 1
ATOM 1042 O O . LEU A 1 130 ? -2.625 4.668 0.314 1 98.94 130 LEU A O 1
ATOM 1046 N N . PHE A 1 131 ? -0.415 5.051 0.437 1 98.81 131 PHE A N 1
ATOM 1047 C CA . PHE A 1 131 ? -0.153 3.805 1.149 1 98.81 131 PHE A CA 1
ATOM 1048 C C . PHE A 1 131 ? -0.757 3.846 2.549 1 98.81 131 PHE A C 1
ATOM 1050 O O . PHE A 1 131 ? -1.188 2.816 3.074 1 98.81 131 PHE A O 1
ATOM 1057 N N . THR A 1 132 ? -0.858 5.023 3.145 1 98.88 132 THR A N 1
ATOM 1058 C CA . THR A 1 132 ? -1.542 5.168 4.426 1 98.88 132 THR A CA 1
ATOM 1059 C C . THR A 1 132 ? -3.045 4.957 4.266 1 98.88 132 THR A C 1
ATOM 1061 O O . THR A 1 132 ? -3.67 4.273 5.078 1 98.88 132 THR A O 1
ATOM 1064 N N . VAL A 1 133 ? -3.637 5.508 3.188 1 98.88 133 VAL A N 1
ATOM 1065 C CA . VAL A 1 133 ? -5.066 5.359 2.924 1 98.88 133 VAL A CA 1
ATOM 1066 C C . VAL A 1 133 ? -5.395 3.891 2.668 1 98.88 133 VAL A C 1
ATOM 1068 O O . VAL A 1 133 ? -6.414 3.387 3.137 1 98.88 133 VAL A O 1
ATOM 1071 N N . GLU A 1 134 ? -4.547 3.203 1.939 1 98.56 134 GLU A N 1
ATOM 1072 C CA . GLU A 1 134 ? -4.75 1.777 1.701 1 98.56 134 GLU A CA 1
ATOM 1073 C C . GLU A 1 134 ? -4.84 1.006 3.014 1 98.56 134 GLU A C 1
ATOM 1075 O O . GLU A 1 134 ? -5.73 0.169 3.188 1 98.56 134 GLU A O 1
ATOM 1080 N N . GLU A 1 135 ? -3.959 1.277 3.961 1 98.12 135 GLU A N 1
ATOM 1081 C CA . GLU A 1 135 ? -3.939 0.577 5.242 1 98.12 135 GLU A CA 1
ATOM 1082 C C . GLU A 1 135 ? -5.152 0.945 6.094 1 98.12 135 GLU A C 1
ATOM 1084 O O . GLU A 1 135 ? -5.695 0.099 6.805 1 98.12 135 GLU A O 1
ATOM 1089 N N . LEU A 1 136 ? -5.574 2.211 6.02 1 98.56 136 LEU A N 1
ATOM 1090 C CA . LEU A 1 136 ? -6.809 2.592 6.699 1 98.56 136 LEU A CA 1
ATOM 1091 C C . LEU A 1 136 ? -7.984 1.769 6.188 1 98.56 136 LEU A C 1
ATOM 1093 O O . LEU A 1 136 ? -8.734 1.189 6.98 1 98.56 136 LEU A O 1
ATOM 1097 N N . ARG A 1 137 ? -8.094 1.655 4.891 1 97.31 137 ARG A N 1
ATOM 1098 C CA . ARG A 1 137 ? -9.258 1.016 4.277 1 97.31 137 ARG A CA 1
ATOM 1099 C C . ARG A 1 137 ? -9.234 -0.492 4.512 1 97.31 137 ARG A C 1
ATOM 1101 O O . ARG A 1 137 ? -10.281 -1.103 4.746 1 97.31 137 ARG A O 1
ATOM 1108 N N . ASN A 1 138 ? -8.055 -1.088 4.523 1 94.94 138 ASN A N 1
ATOM 1109 C CA . ASN A 1 138 ? -7.93 -2.508 4.832 1 94.94 138 ASN A CA 1
ATOM 1110 C C . ASN A 1 138 ? -8.414 -2.82 6.246 1 94.94 138 ASN A C 1
ATOM 1112 O O . ASN A 1 138 ? -8.828 -3.945 6.531 1 94.94 138 ASN A O 1
ATOM 1116 N N . ARG A 1 139 ? -8.406 -1.858 7.066 1 95.69 139 ARG A N 1
ATOM 1117 C CA . ARG A 1 139 ? -8.781 -2.047 8.461 1 95.69 139 ARG A CA 1
ATOM 1118 C C . ARG A 1 139 ? -10.242 -1.676 8.688 1 95.69 139 ARG A C 1
ATOM 1120 O O . ARG A 1 139 ? -10.703 -1.604 9.828 1 95.69 139 ARG A O 1
ATOM 1127 N N . GLY A 1 140 ? -10.961 -1.35 7.59 1 94.94 140 GLY A N 1
ATOM 1128 C CA . GLY A 1 140 ? -12.375 -1.053 7.668 1 94.94 140 GLY A CA 1
ATOM 1129 C C . GLY A 1 140 ? -12.672 0.352 8.164 1 94.94 140 GLY A C 1
ATOM 1130 O O . GLY A 1 140 ? -13.781 0.642 8.609 1 94.94 140 GLY A O 1
ATOM 1131 N N . ILE A 1 141 ? -11.695 1.233 8.172 1 97.94 141 ILE A N 1
ATOM 1132 C CA . ILE A 1 141 ? -11.867 2.609 8.625 1 97.94 141 ILE A CA 1
ATOM 1133 C C . ILE A 1 141 ? -12.336 3.48 7.469 1 97.94 141 ILE A C 1
ATOM 1135 O O . ILE A 1 141 ? -11.664 3.576 6.441 1 97.94 141 ILE A O 1
ATOM 1139 N N . GLU A 1 142 ? -13.5 4.062 7.633 1 98.38 142 GLU A N 1
ATOM 1140 C CA . GLU A 1 142 ? -13.984 5 6.625 1 98.38 142 GLU A CA 1
ATOM 1141 C C . GLU A 1 142 ? -13.008 6.152 6.422 1 98.38 142 GLU A C 1
ATOM 1143 O O . GLU A 1 142 ? -12.477 6.703 7.391 1 98.38 142 GLU A O 1
ATOM 1148 N N . THR A 1 143 ? -12.703 6.465 5.137 1 98.88 143 THR A N 1
ATOM 1149 C CA . THR A 1 143 ? -11.641 7.426 4.855 1 98.88 143 THR A CA 1
ATOM 1150 C C . THR A 1 143 ? -12.117 8.484 3.861 1 98.88 143 THR A C 1
ATOM 1152 O O . THR A 1 143 ? -12.719 8.148 2.84 1 98.88 143 THR A O 1
ATOM 1155 N N . ILE A 1 144 ? -11.922 9.719 4.176 1 98.94 144 ILE A N 1
ATOM 1156 C CA . ILE A 1 144 ? -12.188 10.852 3.295 1 98.94 144 ILE A CA 1
ATOM 1157 C C . ILE A 1 144 ? -10.875 11.562 2.963 1 98.94 144 ILE A C 1
ATOM 1159 O O . ILE A 1 144 ? -10.156 12.008 3.863 1 98.94 144 ILE A O 1
ATOM 1163 N N . VAL A 1 145 ? -10.562 11.641 1.693 1 98.94 145 VAL A N 1
ATOM 1164 C CA . VAL A 1 145 ? -9.359 12.336 1.232 1 98.94 145 VAL A CA 1
ATOM 1165 C C . VAL A 1 145 ? -9.75 13.68 0.624 1 98.94 145 VAL A C 1
ATOM 1167 O O . VAL A 1 145 ? -10.594 13.742 -0.274 1 98.94 145 VAL A O 1
ATOM 1170 N N . TYR A 1 146 ? -9.188 14.734 1.145 1 98.94 146 TYR A N 1
ATOM 1171 C CA . TYR A 1 146 ? -9.438 16.062 0.61 1 98.94 146 TYR A CA 1
ATOM 1172 C C . TYR A 1 146 ? -8.469 16.391 -0.524 1 98.94 146 TYR A C 1
ATOM 1174 O O . TYR A 1 146 ? -7.281 16.625 -0.288 1 98.94 146 TYR A O 1
ATOM 1182 N N . SER A 1 147 ? -9.023 16.484 -1.729 1 98.75 147 SER A N 1
ATOM 1183 C CA . SER A 1 147 ? -8.195 16.625 -2.924 1 98.75 147 SER A CA 1
ATOM 1184 C C . SER A 1 147 ? -7.414 17.938 -2.902 1 98.75 147 SER A C 1
ATOM 1186 O O . SER A 1 147 ? -6.328 18.031 -3.475 1 98.75 147 SER A O 1
ATOM 1188 N N . ASN A 1 148 ? -7.953 18.953 -2.26 1 98.62 148 ASN A N 1
ATOM 1189 C CA . ASN A 1 148 ? -7.25 20.234 -2.178 1 98.62 148 ASN A CA 1
ATOM 1190 C C . ASN A 1 148 ? -6.219 20.234 -1.052 1 98.62 148 ASN A C 1
ATOM 1192 O O . ASN A 1 148 ? -5.504 21.219 -0.86 1 98.62 148 ASN A O 1
ATOM 1196 N N . CYS A 1 149 ? -6.062 19.094 -0.301 1 98.94 149 CYS A N 1
ATOM 1197 C CA . CYS A 1 149 ? -5.137 18.984 0.823 1 98.94 149 CYS A CA 1
ATOM 1198 C C . CYS A 1 149 ? -4.043 17.969 0.54 1 98.94 149 CYS A C 1
ATOM 1200 O O . CYS A 1 149 ? -3.365 17.5 1.46 1 98.94 149 CYS A O 1
ATOM 1202 N N . VAL A 1 150 ? -3.945 17.5 -0.733 1 98.94 150 VAL A N 1
ATOM 1203 C CA . VAL A 1 150 ? -2.879 16.578 -1.117 1 98.94 150 VAL A CA 1
ATOM 1204 C C . VAL A 1 150 ? -2.223 17.062 -2.41 1 98.94 150 VAL A C 1
ATOM 1206 O O . VAL A 1 150 ? -2.836 17.797 -3.189 1 98.94 150 VAL A O 1
ATOM 1209 N N . ASN A 1 151 ? -1.027 16.734 -2.555 1 98.88 151 ASN A N 1
ATOM 1210 C CA . ASN A 1 151 ? -0.286 17.109 -3.756 1 98.88 151 ASN A CA 1
ATOM 1211 C C . ASN A 1 151 ? 0.914 16.188 -3.975 1 98.88 151 ASN A C 1
ATOM 1213 O O . ASN A 1 151 ? 1.293 15.43 -3.08 1 98.88 151 ASN A O 1
ATOM 1217 N N . SER A 1 152 ? 1.4 16.172 -5.207 1 98.62 152 SER A N 1
ATOM 1218 C CA . SER A 1 152 ? 2.549 15.367 -5.594 1 98.62 152 SER A CA 1
ATOM 1219 C C . SER A 1 152 ? 3.408 16.078 -6.629 1 98.62 152 SER A C 1
ATOM 1221 O O . SER A 1 152 ? 2.965 17.047 -7.25 1 98.62 152 SER A O 1
ATOM 1223 N N . PHE A 1 153 ? 4.609 15.617 -6.801 1 98.25 153 PHE A N 1
ATOM 1224 C CA . PHE A 1 153 ? 5.547 16.234 -7.734 1 98.25 153 PHE A CA 1
ATOM 1225 C C . PHE A 1 153 ? 5.281 15.75 -9.156 1 98.25 153 PHE A C 1
ATOM 1227 O O . PHE A 1 153 ? 5.848 16.281 -10.109 1 98.25 153 PHE A O 1
ATOM 1234 N N . ASP A 1 154 ? 4.473 14.789 -9.375 1 98.06 154 ASP A N 1
ATOM 1235 C CA . ASP A 1 154 ? 4.09 14.219 -10.664 1 98.06 154 ASP A CA 1
ATOM 1236 C C . ASP A 1 154 ? 2.572 14.234 -10.836 1 98.06 154 ASP A C 1
ATOM 1238 O O . ASP A 1 154 ? 1.858 13.461 -10.188 1 98.06 154 ASP A O 1
ATOM 1242 N N . LYS A 1 155 ? 2.111 15.078 -11.766 1 97.69 155 LYS A N 1
ATOM 1243 C CA . LYS A 1 155 ? 0.679 15.312 -11.922 1 97.69 155 LYS A CA 1
ATOM 1244 C C . LYS A 1 155 ? -0.052 14.031 -12.305 1 97.69 155 LYS A C 1
ATOM 1246 O O . LYS A 1 155 ? -1.149 13.766 -11.812 1 97.69 155 LYS A O 1
ATOM 1251 N N . ASP A 1 156 ? 0.524 13.281 -13.203 1 97.81 156 ASP A N 1
ATOM 1252 C CA . ASP A 1 156 ? -0.104 12.031 -13.625 1 97.81 156 ASP A CA 1
ATOM 1253 C C . ASP A 1 156 ? -0.197 11.047 -12.453 1 97.81 156 ASP A C 1
ATOM 1255 O O . ASP A 1 156 ? -1.246 10.438 -12.234 1 97.81 156 ASP A O 1
ATOM 1259 N N . MET A 1 157 ? 0.894 10.914 -11.68 1 98.19 157 MET A N 1
ATOM 1260 C CA . MET A 1 157 ? 0.906 10 -10.539 1 98.19 157 MET A CA 1
ATOM 1261 C C . MET A 1 157 ? -0.066 10.469 -9.461 1 98.19 157 MET A C 1
ATOM 1263 O O . MET A 1 157 ? -0.709 9.648 -8.805 1 98.19 157 MET A O 1
ATOM 1267 N N . HIS A 1 158 ? -0.153 11.789 -9.289 1 98.75 158 HIS A N 1
ATOM 1268 C CA . HIS A 1 158 ? -1.137 12.383 -8.391 1 98.75 158 HIS A CA 1
ATOM 1269 C C . HIS A 1 158 ? -2.553 11.953 -8.758 1 98.75 158 HIS A C 1
ATOM 1271 O O . HIS A 1 158 ? -3.299 11.461 -7.91 1 98.75 158 HIS A O 1
ATOM 1277 N N . ASN A 1 159 ? -2.861 12.109 -9.992 1 98.5 159 ASN A N 1
ATOM 1278 C CA . ASN A 1 159 ? -4.203 11.805 -10.477 1 98.5 159 ASN A CA 1
ATOM 1279 C C . ASN A 1 159 ? -4.504 10.312 -10.375 1 98.5 159 ASN A C 1
ATOM 1281 O O . ASN A 1 159 ? -5.613 9.922 -10.008 1 98.5 159 ASN A O 1
ATOM 1285 N N . PHE A 1 160 ? -3.549 9.492 -10.664 1 98 160 PHE A N 1
ATOM 1286 C CA . PHE A 1 160 ? -3.721 8.047 -10.578 1 98 160 PHE A CA 1
ATOM 1287 C C . PHE A 1 160 ? -3.924 7.609 -9.133 1 98 160 PHE A C 1
ATOM 1289 O O . PHE A 1 160 ? -4.73 6.715 -8.859 1 98 160 PHE A O 1
ATOM 1296 N N . ALA A 1 161 ? -3.213 8.234 -8.227 1 98.81 161 ALA A N 1
ATOM 1297 C CA . ALA A 1 161 ? -3.365 7.914 -6.809 1 98.81 161 ALA A CA 1
ATOM 1298 C C . ALA A 1 161 ? -4.766 8.273 -6.316 1 98.81 161 ALA A C 1
ATOM 1300 O O . ALA A 1 161 ? -5.367 7.52 -5.547 1 98.81 161 ALA A O 1
ATOM 1301 N N . LEU A 1 162 ? -5.25 9.422 -6.746 1 98.88 162 LEU A N 1
ATOM 1302 C CA . LEU A 1 162 ? -6.605 9.812 -6.367 1 98.88 162 LEU A CA 1
ATOM 1303 C C . LEU A 1 162 ? -7.629 8.82 -6.91 1 98.88 162 LEU A C 1
ATOM 1305 O O . LEU A 1 162 ? -8.562 8.438 -6.207 1 98.88 162 LEU A O 1
ATOM 1309 N N . ARG A 1 163 ? -7.457 8.359 -8.117 1 98.38 163 ARG A N 1
ATOM 1310 C CA . ARG A 1 163 ? -8.328 7.352 -8.711 1 98.38 163 ARG A CA 1
ATOM 1311 C C . ARG A 1 163 ? -8.25 6.039 -7.941 1 98.38 163 ARG A C 1
ATOM 1313 O O . ARG A 1 163 ? -9.273 5.406 -7.676 1 98.38 163 ARG A O 1
ATOM 1320 N N . GLU A 1 164 ? -7.035 5.676 -7.617 1 98.12 164 GLU A N 1
ATOM 1321 C CA . GLU A 1 164 ? -6.816 4.453 -6.852 1 98.12 164 GLU A CA 1
ATOM 1322 C C . GLU A 1 164 ? -7.578 4.488 -5.527 1 98.12 164 GLU A C 1
ATOM 1324 O O . GLU A 1 164 ? -8.273 3.533 -5.18 1 98.12 164 GLU A O 1
ATOM 1329 N N . MET A 1 165 ? -7.441 5.586 -4.832 1 98.75 165 MET A N 1
ATOM 1330 C CA . MET A 1 165 ? -8.078 5.73 -3.525 1 98.75 165 MET A CA 1
ATOM 1331 C C . MET A 1 165 ? -9.602 5.727 -3.66 1 98.75 165 MET A C 1
ATOM 1333 O O . MET A 1 165 ? -10.297 5.137 -2.836 1 98.75 165 MET A O 1
ATOM 1337 N N . LYS A 1 166 ? -10.086 6.309 -4.723 1 98.31 166 LYS A N 1
ATOM 1338 C CA . LYS A 1 166 ? -11.523 6.418 -4.93 1 98.31 166 LYS A CA 1
ATOM 1339 C C . LYS A 1 166 ? -12.102 5.109 -5.461 1 98.31 166 LYS A C 1
ATOM 1341 O O . LYS A 1 166 ? -13.031 4.551 -4.871 1 98.31 166 LYS A O 1
ATOM 1346 N N . GLU A 1 167 ? -11.523 4.578 -6.531 1 96.94 167 GLU A N 1
ATOM 1347 C CA . GLU A 1 167 ? -12.156 3.508 -7.301 1 96.94 167 GLU A CA 1
ATOM 1348 C C . GLU A 1 167 ? -11.828 2.139 -6.707 1 96.94 167 GLU A C 1
ATOM 1350 O O . GLU A 1 167 ? -12.625 1.201 -6.828 1 96.94 167 GLU A O 1
ATOM 1355 N N . VAL A 1 168 ? -10.664 2.01 -6.047 1 96.62 168 VAL A N 1
ATOM 1356 C CA . VAL A 1 168 ? -10.227 0.711 -5.547 1 96.62 168 VAL A CA 1
ATOM 1357 C C . VAL A 1 168 ? -10.375 0.66 -4.031 1 96.62 168 VAL A C 1
ATOM 1359 O O . VAL A 1 168 ? -11.016 -0.252 -3.494 1 96.62 168 VAL A O 1
ATOM 1362 N N . LEU A 1 169 ? -9.938 1.663 -3.359 1 97.44 169 LEU A N 1
ATOM 1363 C CA . LEU A 1 169 ? -9.891 1.62 -1.902 1 97.44 169 LEU A CA 1
ATOM 1364 C C . LEU A 1 169 ? -11.188 2.131 -1.298 1 97.44 169 LEU A C 1
ATOM 1366 O O . LEU A 1 169 ? -11.398 2.035 -0.086 1 97.44 169 LEU A O 1
ATOM 1370 N N . LEU A 1 170 ? -12.031 2.766 -2.102 1 96.81 170 LEU A N 1
ATOM 1371 C CA . LEU A 1 170 ? -13.367 3.23 -1.732 1 96.81 170 LEU A CA 1
ATOM 1372 C C . LEU A 1 170 ? -13.289 4.352 -0.701 1 96.81 170 LEU A C 1
ATOM 1374 O O . LEU A 1 170 ? -14.156 4.473 0.161 1 96.81 170 LEU A O 1
ATOM 1378 N N . ALA A 1 171 ? -12.172 5.055 -0.71 1 98.5 171 ALA A N 1
ATOM 1379 C CA . ALA A 1 171 ? -12.164 6.32 0.017 1 98.5 171 ALA A CA 1
ATOM 1380 C C . ALA A 1 171 ? -13.039 7.359 -0.679 1 98.5 171 ALA A C 1
ATOM 1382 O O . ALA A 1 171 ? -13.203 7.324 -1.9 1 98.5 171 ALA A O 1
ATOM 1383 N N . GLN A 1 172 ? -13.664 8.195 0.094 1 98.69 172 GLN A N 1
ATOM 1384 C CA . GLN A 1 172 ? -14.312 9.367 -0.487 1 98.69 172 GLN A CA 1
ATOM 1385 C C . GLN A 1 172 ? -13.297 10.453 -0.804 1 98.69 172 GLN A C 1
ATOM 1387 O O . GLN A 1 172 ? -12.539 10.875 0.071 1 98.69 172 GLN A O 1
ATOM 1392 N N . VAL A 1 173 ? -13.203 10.781 -2.057 1 98.75 173 VAL A N 1
ATOM 1393 C CA . VAL A 1 173 ? -12.344 11.891 -2.459 1 98.75 173 VAL A CA 1
ATOM 1394 C C . VAL A 1 173 ? -13.188 13.141 -2.695 1 98.75 173 VAL A C 1
ATOM 1396 O O . VAL A 1 173 ? -14.094 13.133 -3.527 1 98.75 173 VAL A O 1
ATOM 1399 N N . VAL A 1 174 ? -12.938 14.18 -1.933 1 98.25 174 VAL A N 1
ATOM 1400 C CA . VAL A 1 174 ? -13.789 15.359 -1.989 1 98.25 174 VAL A CA 1
ATOM 1401 C C . VAL A 1 174 ? -12.969 16.562 -2.438 1 98.25 174 VAL A C 1
ATOM 1403 O O . VAL A 1 174 ? -11.75 16.609 -2.242 1 98.25 174 VAL A O 1
ATOM 1406 N N . MET B 1 1 ? 18.078 -16.062 1.185 1 94.94 1 MET B N 1
ATOM 1407 C CA . MET B 1 1 ? 17.375 -16.922 0.23 1 94.94 1 MET B CA 1
ATOM 1408 C C . MET B 1 1 ? 16.359 -16.125 -0.564 1 94.94 1 MET B C 1
ATOM 1410 O O . MET B 1 1 ? 15.953 -15.031 -0.15 1 94.94 1 MET B O 1
ATOM 1414 N N . GLU B 1 2 ? 16.047 -16.562 -1.799 1 98.56 2 GLU B N 1
ATOM 1415 C CA . GLU B 1 2 ? 15.039 -15.906 -2.617 1 98.56 2 GLU B CA 1
ATOM 1416 C C . GLU B 1 2 ? 13.805 -16.797 -2.779 1 98.56 2 GLU B C 1
ATOM 1418 O O . GLU B 1 2 ? 13.883 -18.016 -2.613 1 98.56 2 GLU B O 1
ATOM 1423 N N . ALA B 1 3 ? 12.672 -16.172 -3 1 98.94 3 ALA B N 1
ATOM 1424 C CA . ALA B 1 3 ? 11.414 -16.891 -3.197 1 98.94 3 ALA B CA 1
ATOM 1425 C C . ALA B 1 3 ? 10.609 -16.281 -4.34 1 98.94 3 ALA B C 1
ATOM 1427 O O . ALA B 1 3 ? 10.844 -15.133 -4.734 1 98.94 3 ALA B O 1
ATOM 1428 N N . LEU B 1 4 ? 9.773 -17.094 -4.91 1 98.94 4 LEU B N 1
ATOM 1429 C CA . LEU B 1 4 ? 8.758 -16.641 -5.848 1 98.94 4 LEU B CA 1
ATOM 1430 C C . LEU B 1 4 ? 7.426 -16.422 -5.133 1 98.94 4 LEU B C 1
ATOM 1432 O O . LEU B 1 4 ? 6.992 -17.25 -4.34 1 98.94 4 LEU B O 1
ATOM 1436 N N . LEU B 1 5 ? 6.855 -15.281 -5.301 1 99 5 LEU B N 1
ATOM 1437 C CA . LEU B 1 5 ? 5.531 -14.961 -4.77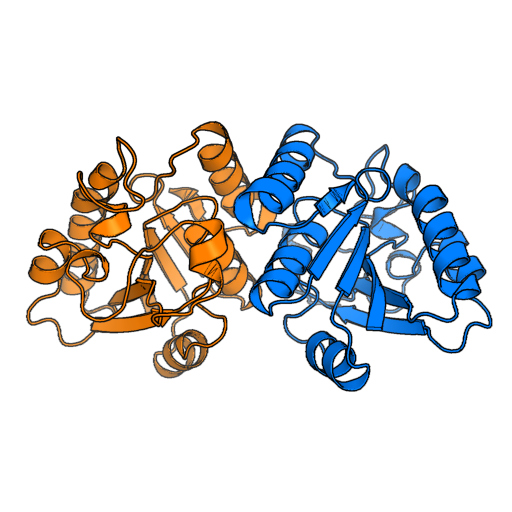3 1 99 5 LEU B CA 1
ATOM 1438 C C . LEU B 1 5 ? 4.539 -14.734 -5.906 1 99 5 LEU B C 1
ATOM 1440 O O . LEU B 1 5 ? 4.699 -13.797 -6.695 1 99 5 LEU B O 1
ATOM 1444 N N . ILE B 1 6 ? 3.568 -15.57 -6.02 1 99 6 ILE B N 1
ATOM 1445 C CA . ILE B 1 6 ? 2.521 -15.508 -7.035 1 99 6 ILE B CA 1
ATOM 1446 C C . ILE B 1 6 ? 1.229 -14.984 -6.41 1 99 6 ILE B C 1
ATOM 1448 O O . ILE B 1 6 ? 0.606 -15.672 -5.598 1 99 6 ILE B O 1
ATOM 1452 N N . VAL B 1 7 ? 0.777 -13.828 -6.863 1 98.94 7 VAL B N 1
ATOM 1453 C CA . VAL B 1 7 ? -0.326 -13.133 -6.207 1 98.94 7 VAL B CA 1
ATOM 1454 C C . VAL B 1 7 ? -1.634 -13.438 -6.934 1 98.94 7 VAL B C 1
ATOM 1456 O O . VAL B 1 7 ? -1.866 -12.953 -8.039 1 98.94 7 VAL B O 1
ATOM 1459 N N . ASP B 1 8 ? -2.473 -14.234 -6.398 1 98.94 8 ASP B N 1
ATOM 1460 C CA . ASP B 1 8 ? -3.9 -14.375 -6.664 1 98.94 8 ASP B CA 1
ATOM 1461 C C . ASP B 1 8 ? -4.148 -14.797 -8.109 1 98.94 8 ASP B C 1
ATOM 1463 O O . ASP B 1 8 ? -5 -14.219 -8.789 1 98.94 8 ASP B O 1
ATOM 1467 N N . VAL B 1 9 ? -3.359 -15.758 -8.586 1 98.94 9 VAL B N 1
ATOM 1468 C CA . VAL B 1 9 ? -3.66 -16.328 -9.898 1 98.94 9 VAL B CA 1
ATOM 1469 C C . VAL B 1 9 ? -4.746 -17.391 -9.766 1 98.94 9 VAL B C 1
ATOM 1471 O O . VAL B 1 9 ? -4.477 -18.578 -9.906 1 98.94 9 VAL B O 1
ATOM 1474 N N . GLN B 1 10 ? -5.898 -16.906 -9.547 1 98.94 10 GLN B N 1
ATOM 1475 C CA . GLN B 1 10 ? -7.09 -17.688 -9.25 1 98.94 10 GLN B CA 1
ATOM 1476 C C . GLN B 1 10 ? -8.086 -17.641 -10.406 1 98.94 10 GLN B C 1
ATOM 1478 O O . GLN B 1 10 ? -8.055 -16.703 -11.219 1 98.94 10 GLN B O 1
ATOM 1483 N N . ASN B 1 11 ? -8.984 -18.594 -10.461 1 98.94 11 ASN B N 1
ATOM 1484 C CA . ASN B 1 11 ? -9.945 -18.703 -11.555 1 98.94 11 ASN B CA 1
ATOM 1485 C C . ASN B 1 11 ? -10.812 -17.453 -11.656 1 98.94 11 ASN B C 1
ATOM 1487 O O . ASN B 1 11 ? -11.086 -16.969 -12.758 1 98.94 11 ASN B O 1
ATOM 1491 N N . ASP B 1 12 ? -11.25 -16.859 -10.57 1 98.88 12 ASP B N 1
ATOM 1492 C CA . ASP B 1 12 ? -12.141 -15.695 -10.578 1 98.88 12 ASP B CA 1
ATOM 1493 C C . ASP B 1 12 ? -11.438 -14.477 -11.172 1 98.88 12 ASP B C 1
ATOM 1495 O O . ASP B 1 12 ? -12.094 -13.539 -11.641 1 98.88 12 ASP B O 1
ATOM 1499 N N . PHE B 1 13 ? -10.117 -14.492 -11.18 1 98.88 13 PHE B N 1
ATOM 1500 C CA . PHE B 1 13 ? -9.359 -13.367 -11.727 1 98.88 13 PHE B CA 1
ATOM 1501 C C . PHE B 1 13 ? -8.805 -13.711 -13.102 1 98.88 13 PHE B C 1
ATOM 1503 O O . PHE B 1 13 ? -8.805 -12.875 -14 1 98.88 13 PHE B O 1
ATOM 1510 N N . ALA B 1 14 ? -8.383 -14.984 -13.344 1 98.88 14 ALA B N 1
ATOM 1511 C CA . ALA B 1 14 ? -7.414 -15.273 -14.398 1 98.88 14 ALA B CA 1
ATOM 1512 C C . ALA B 1 14 ? -8.086 -15.961 -15.578 1 98.88 14 ALA B C 1
ATOM 1514 O O . ALA B 1 14 ? -7.5 -16.047 -16.656 1 98.88 14 ALA B O 1
ATOM 1515 N N . LYS B 1 15 ? -9.289 -16.453 -15.375 1 98.69 15 LYS B N 1
ATOM 1516 C CA . LYS B 1 15 ? -9.906 -17.266 -16.422 1 98.69 15 LYS B CA 1
ATOM 1517 C C . LYS B 1 15 ? -11.242 -16.672 -16.859 1 98.69 15 LYS B C 1
ATOM 1519 O O . LYS B 1 15 ? -12.008 -16.172 -16.047 1 98.69 15 LYS B O 1
ATOM 1524 N N . PRO B 1 16 ? -11.539 -16.828 -18.172 1 98.06 16 PRO B N 1
ATOM 1525 C CA . PRO B 1 16 ? -12.867 -16.406 -18.625 1 98.06 16 PRO B CA 1
ATOM 1526 C C . PRO B 1 16 ? -14 -17.062 -17.828 1 98.06 16 PRO B C 1
ATOM 1528 O O . PRO B 1 16 ? -13.938 -18.25 -17.516 1 98.06 16 PRO B O 1
ATOM 1531 N N . GLY B 1 17 ? -14.977 -16.234 -17.516 1 97.69 17 GLY B N 1
ATOM 1532 C CA . GLY B 1 17 ? -16.078 -16.734 -16.703 1 97.69 17 GLY B CA 1
ATOM 1533 C C . GLY B 1 17 ? -15.883 -16.469 -15.219 1 97.69 17 GLY B C 1
ATOM 1534 O O . GLY B 1 17 ? -16.828 -16.578 -14.438 1 97.69 17 GLY B O 1
ATOM 1535 N N . GLY B 1 18 ? -14.648 -16.109 -14.805 1 98.62 18 GLY B N 1
ATOM 1536 C CA . GLY B 1 18 ? -14.391 -15.727 -13.43 1 98.62 18 GLY B CA 1
ATOM 1537 C C . GLY B 1 18 ? -15.07 -14.43 -13.031 1 98.62 18 GLY B C 1
ATOM 1538 O O . GLY B 1 18 ? -15.242 -13.539 -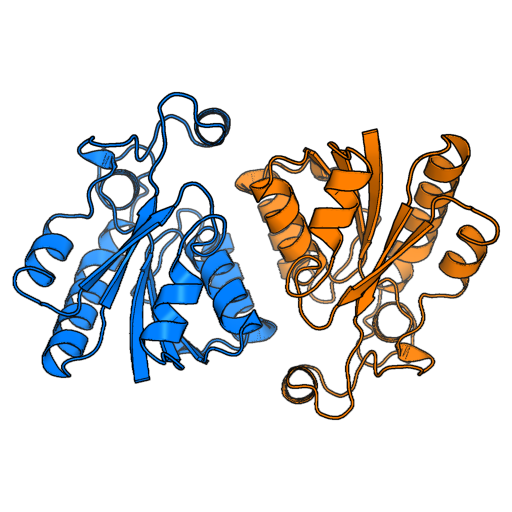13.867 1 98.62 18 GLY B O 1
ATOM 1539 N N . ALA B 1 19 ? -15.414 -14.273 -11.781 1 98.5 19 ALA B N 1
ATOM 1540 C CA . ALA B 1 19 ? -16.219 -13.164 -11.266 1 98.5 19 ALA B CA 1
ATOM 1541 C C . ALA B 1 19 ? -15.555 -11.82 -11.547 1 98.5 19 ALA B C 1
ATOM 1543 O O . ALA B 1 19 ? -16.234 -10.82 -11.789 1 98.5 19 ALA B O 1
ATOM 1544 N N . LEU B 1 20 ? -14.227 -11.758 -11.539 1 98.56 20 LEU B N 1
ATOM 1545 C CA . LEU B 1 20 ? -13.484 -10.523 -11.75 1 98.56 20 LEU B CA 1
ATOM 1546 C C . LEU B 1 20 ? -12.469 -10.68 -12.875 1 98.56 20 LEU B C 1
ATOM 1548 O O . LEU B 1 20 ? -11.414 -10.047 -12.859 1 98.56 20 LEU B O 1
ATOM 1552 N N . TYR B 1 21 ? -12.742 -11.609 -13.773 1 98.75 21 TYR B N 1
ATOM 1553 C CA . TYR B 1 21 ? -11.93 -11.797 -14.969 1 98.75 21 TYR B CA 1
ATOM 1554 C C . TYR B 1 21 ? -11.961 -10.555 -15.852 1 98.75 21 TYR B C 1
ATOM 1556 O O . TYR B 1 21 ? -12.977 -9.852 -15.898 1 98.75 21 TYR B O 1
ATOM 1564 N N . PHE B 1 22 ? -10.852 -10.242 -16.516 1 98.69 22 PHE B N 1
ATOM 1565 C CA . PHE B 1 22 ? -10.773 -9.242 -17.578 1 98.69 22 PHE B CA 1
ATOM 1566 C C . PHE B 1 22 ? -9.938 -9.75 -18.75 1 98.69 22 PHE B C 1
ATOM 1568 O O . PHE B 1 22 ? -9.039 -10.578 -18.562 1 98.69 22 PHE B O 1
ATOM 1575 N N . PRO B 1 23 ? -10.258 -9.359 -19.953 1 98 23 PRO B N 1
ATOM 1576 C CA . PRO B 1 23 ? -9.492 -9.836 -21.094 1 98 23 PRO B CA 1
ATOM 1577 C C . PRO B 1 23 ? -7.992 -9.602 -20.953 1 98 23 PRO B C 1
ATOM 1579 O O . PRO B 1 23 ? -7.566 -8.469 -20.688 1 98 23 PRO B O 1
ATOM 1582 N N . GLY B 1 24 ? -7.227 -10.641 -21.078 1 98.06 24 GLY B N 1
ATOM 1583 C CA . GLY B 1 24 ? -5.777 -10.547 -20.953 1 98.06 24 GLY B CA 1
ATOM 1584 C C . GLY B 1 24 ? -5.258 -11.023 -19.609 1 98.06 24 GLY B C 1
ATOM 1585 O O . GLY B 1 24 ? -4.051 -11.18 -19.422 1 98.06 24 GLY B O 1
ATOM 1586 N N . ALA B 1 25 ? -6.156 -11.234 -18.688 1 98.75 25 ALA B N 1
ATOM 1587 C CA . ALA B 1 25 ? -5.734 -11.719 -17.375 1 98.75 25 ALA B CA 1
ATOM 1588 C C . ALA B 1 25 ? -4.992 -13.047 -17.484 1 98.75 25 ALA B C 1
ATOM 1590 O O . ALA B 1 25 ? -4.004 -13.281 -16.797 1 98.75 25 ALA B O 1
ATOM 1591 N N . GLU B 1 26 ? -5.441 -13.906 -18.406 1 98.5 26 GLU B N 1
ATOM 1592 C CA . GLU B 1 26 ? -4.91 -15.258 -18.531 1 98.5 26 GLU B CA 1
ATOM 1593 C C . GLU B 1 26 ? -3.482 -15.242 -19.078 1 98.5 26 GLU B C 1
ATOM 1595 O O . GLU B 1 26 ? -2.77 -16.25 -19 1 98.5 26 GLU B O 1
ATOM 1600 N N . ASN B 1 27 ? -3.051 -14.078 -19.609 1 98.56 27 ASN B N 1
ATOM 1601 C CA . ASN B 1 27 ? -1.74 -13.969 -20.234 1 98.56 27 ASN B CA 1
ATOM 1602 C C . ASN B 1 27 ? -0.611 -14.133 -19.219 1 98.56 27 ASN B C 1
ATOM 1604 O O . ASN B 1 27 ? 0.535 -14.391 -19.609 1 98.56 27 ASN B O 1
ATOM 1608 N N . VAL B 1 28 ? -0.872 -13.992 -17.953 1 98.88 28 VAL B N 1
ATOM 1609 C CA . VAL B 1 28 ? 0.18 -14.078 -16.953 1 98.88 28 VAL B CA 1
ATOM 1610 C C . VAL B 1 28 ? 0.453 -15.539 -16.609 1 98.88 28 VAL B C 1
ATOM 1612 O O . VAL B 1 28 ? 1.472 -15.867 -15.992 1 98.88 28 VAL B O 1
ATOM 1615 N N . ILE B 1 29 ? -0.442 -16.469 -17 1 98.94 29 ILE B N 1
ATOM 1616 C CA . ILE B 1 29 ? -0.423 -17.844 -16.5 1 98.94 29 ILE B CA 1
ATOM 1617 C C . ILE B 1 29 ? 0.823 -18.562 -17.031 1 98.94 29 ILE B C 1
ATOM 1619 O O . ILE B 1 29 ? 1.621 -19.078 -16.234 1 98.94 29 ILE B O 1
ATOM 1623 N N . LEU B 1 30 ? 1.028 -18.5 -18.266 1 98.81 30 LEU B N 1
ATOM 1624 C CA . LEU B 1 30 ? 2.127 -19.266 -18.844 1 98.81 30 LEU B CA 1
ATOM 1625 C C . LEU B 1 30 ? 3.473 -18.734 -18.375 1 98.81 30 LEU B C 1
ATOM 1627 O O . LEU B 1 30 ? 4.336 -19.5 -17.938 1 98.81 30 LEU B O 1
ATOM 1631 N N . PRO B 1 31 ? 3.723 -17.391 -18.453 1 98.94 31 PRO B N 1
ATOM 1632 C CA . PRO B 1 31 ? 4.988 -16.875 -17.922 1 98.94 31 PRO B CA 1
ATOM 1633 C C . PRO B 1 31 ? 5.199 -17.234 -16.453 1 98.94 31 PRO B C 1
ATOM 1635 O O . PRO B 1 31 ? 6.328 -17.5 -16.031 1 98.94 31 PRO B O 1
ATOM 1638 N N . ILE B 1 32 ? 4.199 -17.266 -15.609 1 98.94 32 ILE B N 1
ATOM 1639 C CA . ILE B 1 32 ? 4.324 -17.594 -14.195 1 98.94 32 ILE B CA 1
ATOM 1640 C C . ILE B 1 32 ? 4.656 -19.078 -14.031 1 98.94 32 ILE B C 1
ATOM 1642 O O . ILE B 1 32 ? 5.484 -19.438 -13.195 1 98.94 32 ILE B O 1
ATOM 1646 N N . VAL B 1 33 ? 4.012 -19.906 -14.836 1 98.94 33 VAL B N 1
ATOM 1647 C CA . VAL B 1 33 ? 4.305 -21.328 -14.805 1 98.94 33 VAL B CA 1
ATOM 1648 C C . VAL B 1 33 ? 5.773 -21.578 -15.141 1 98.94 33 VAL B C 1
ATOM 1650 O O . VAL B 1 33 ? 6.43 -22.422 -14.523 1 98.94 33 VAL B O 1
ATOM 1653 N N . GLU B 1 34 ? 6.262 -20.812 -16.109 1 98.88 34 GLU B N 1
ATOM 1654 C CA . GLU B 1 34 ? 7.676 -20.938 -16.469 1 98.88 34 GLU B CA 1
ATOM 1655 C C . GLU B 1 34 ? 8.57 -20.531 -15.305 1 98.88 34 GLU B C 1
ATOM 1657 O O . GLU B 1 34 ? 9.594 -21.172 -15.055 1 98.88 34 GLU B O 1
ATOM 1662 N N . LEU B 1 35 ? 8.234 -19.469 -14.578 1 98.81 35 LEU B N 1
ATOM 1663 C CA . LEU B 1 35 ? 8.984 -19.047 -13.398 1 98.81 35 LEU B CA 1
ATOM 1664 C C . LEU B 1 35 ? 8.945 -20.141 -12.32 1 98.81 35 LEU B C 1
ATOM 1666 O O . LEU B 1 35 ? 9.953 -20.406 -11.664 1 98.81 35 LEU B O 1
ATOM 1670 N N . VAL B 1 36 ? 7.762 -20.719 -12.172 1 98.94 36 VAL B N 1
ATOM 1671 C CA . VAL B 1 36 ? 7.59 -21.781 -11.188 1 98.94 36 VAL B CA 1
ATOM 1672 C C . VAL B 1 36 ? 8.562 -22.922 -11.492 1 98.94 36 VAL B C 1
ATOM 1674 O O . VAL B 1 36 ? 9.258 -23.406 -10.594 1 98.94 36 VAL B O 1
ATOM 1677 N N . LYS B 1 37 ? 8.625 -23.297 -12.734 1 98.75 37 LYS B N 1
ATOM 1678 C CA . LYS B 1 37 ? 9.523 -24.375 -13.141 1 98.75 37 LYS B CA 1
ATOM 1679 C C . LYS B 1 37 ? 10.977 -24.031 -12.852 1 98.75 37 LYS B C 1
ATOM 1681 O O . LYS B 1 37 ? 11.742 -24.859 -12.383 1 98.75 37 LYS B O 1
ATOM 1686 N N . GLU B 1 38 ? 11.312 -22.828 -13.141 1 98.69 38 GLU B N 1
ATOM 1687 C CA . GLU B 1 38 ? 12.672 -22.359 -12.875 1 98.69 38 GLU B CA 1
ATOM 1688 C C . GLU B 1 38 ? 13 -22.438 -11.391 1 98.69 38 GLU B C 1
ATOM 1690 O O . GLU B 1 38 ? 14.086 -22.875 -11.008 1 98.69 38 GLU B O 1
ATOM 1695 N N . PHE B 1 39 ? 12.109 -22 -10.562 1 98.81 39 PHE B N 1
ATOM 1696 C CA . PHE B 1 39 ? 12.336 -21.984 -9.117 1 98.81 39 PHE B CA 1
ATOM 1697 C C . PHE B 1 39 ? 12.391 -23.391 -8.562 1 98.81 39 PHE B C 1
ATOM 1699 O O . PHE B 1 39 ? 13.203 -23.688 -7.684 1 98.81 39 PHE B O 1
ATOM 1706 N N . LYS B 1 40 ? 11.562 -24.281 -9.086 1 98.69 40 LYS B N 1
ATOM 1707 C CA . LYS B 1 40 ? 11.609 -25.688 -8.695 1 98.69 40 LYS B CA 1
ATOM 1708 C C . LYS B 1 40 ? 12.969 -26.297 -9.023 1 98.69 40 LYS B C 1
ATOM 1710 O O . LYS B 1 40 ? 13.547 -27.016 -8.195 1 98.69 40 LYS B O 1
ATOM 1715 N N . GLN B 1 41 ? 13.398 -26 -10.203 1 98.25 41 GLN B N 1
ATOM 1716 C CA . GLN B 1 41 ? 14.68 -26.531 -10.641 1 98.25 41 GLN B CA 1
ATOM 1717 C C . GLN B 1 41 ? 15.812 -26.078 -9.711 1 98.25 41 GLN B C 1
ATOM 1719 O O . GLN B 1 41 ? 16.766 -26.828 -9.484 1 98.25 41 GLN B O 1
ATOM 1724 N N . LYS B 1 42 ? 15.672 -24.938 -9.125 1 98.44 42 LYS B N 1
ATOM 1725 C CA . LYS B 1 42 ? 16.688 -24.359 -8.242 1 98.44 42 LYS B CA 1
ATOM 1726 C C . LYS B 1 42 ? 16.453 -24.766 -6.793 1 98.44 42 LYS B C 1
ATOM 1728 O O . LYS B 1 42 ? 17.234 -24.406 -5.906 1 98.44 42 LYS B O 1
ATOM 1733 N N . GLY B 1 43 ? 15.367 -25.453 -6.543 1 98.38 43 GLY B N 1
ATOM 1734 C CA . GLY B 1 43 ? 15.047 -25.891 -5.191 1 98.38 43 GLY B CA 1
ATOM 1735 C C . GLY B 1 43 ? 14.664 -24.734 -4.277 1 98.38 43 GLY B C 1
ATOM 1736 O O . GLY B 1 43 ? 14.938 -24.766 -3.076 1 98.38 43 GLY B O 1
ATOM 1737 N N . LEU B 1 44 ? 14.07 -23.656 -4.82 1 98.81 44 LEU B N 1
ATOM 1738 C CA . LEU B 1 44 ? 13.766 -22.453 -4.07 1 98.81 44 LEU B CA 1
ATOM 1739 C C . LEU B 1 44 ? 12.289 -22.406 -3.68 1 98.81 44 LEU B C 1
ATOM 1741 O O . LEU B 1 44 ? 11.445 -23 -4.352 1 98.81 44 LEU B O 1
ATOM 1745 N N . PRO B 1 45 ? 11.945 -21.719 -2.631 1 98.94 45 PRO B N 1
ATOM 1746 C CA . PRO B 1 45 ? 10.562 -21.641 -2.166 1 98.94 45 PRO B CA 1
ATOM 1747 C C . PRO B 1 45 ? 9.648 -20.906 -3.145 1 98.94 45 PRO B C 1
ATOM 1749 O O . PRO B 1 45 ? 10.055 -19.922 -3.758 1 98.94 45 PRO B O 1
ATOM 1752 N N . ILE B 1 46 ? 8.453 -21.438 -3.234 1 98.94 46 ILE B N 1
ATOM 1753 C CA . ILE B 1 46 ? 7.387 -20.812 -4.012 1 98.94 46 ILE B CA 1
ATOM 1754 C C . ILE B 1 46 ? 6.18 -20.547 -3.113 1 98.94 46 ILE B C 1
ATOM 1756 O O . ILE B 1 46 ? 5.66 -21.469 -2.479 1 98.94 46 ILE B O 1
ATOM 1760 N N . ILE B 1 47 ? 5.781 -19.312 -3.014 1 98.94 47 ILE B N 1
ATOM 1761 C CA . ILE B 1 47 ? 4.629 -18.875 -2.238 1 98.94 47 ILE B CA 1
ATOM 1762 C C . ILE B 1 47 ? 3.529 -18.391 -3.18 1 98.94 47 ILE B C 1
ATOM 1764 O O . ILE B 1 47 ? 3.803 -17.672 -4.145 1 98.94 47 ILE B O 1
ATOM 1768 N N . TYR B 1 48 ? 2.346 -18.828 -2.996 1 98.94 48 TYR B N 1
ATOM 1769 C CA . TYR B 1 48 ? 1.224 -18.25 -3.732 1 98.94 48 TYR B CA 1
ATOM 1770 C C . TYR B 1 48 ? 0.114 -17.812 -2.785 1 98.94 48 TYR B C 1
ATOM 1772 O O . TYR B 1 48 ? -0.069 -18.406 -1.718 1 98.94 48 TYR B O 1
ATOM 1780 N N . THR B 1 49 ? -0.566 -16.75 -3.16 1 98.94 49 THR B N 1
ATOM 1781 C CA . THR B 1 49 ? -1.69 -16.281 -2.361 1 98.94 49 THR B CA 1
ATOM 1782 C C . THR B 1 49 ? -3.016 -16.625 -3.031 1 98.94 49 THR B C 1
ATOM 1784 O O . THR B 1 49 ? -3.072 -16.812 -4.25 1 98.94 49 THR B O 1
ATOM 1787 N N . ARG B 1 50 ? -4.016 -16.766 -2.25 1 98.81 50 ARG B N 1
ATOM 1788 C CA . ARG B 1 50 ? -5.414 -16.812 -2.668 1 98.81 50 ARG B CA 1
ATOM 1789 C C . ARG B 1 50 ? -6.23 -15.742 -1.939 1 98.81 50 ARG B C 1
ATOM 1791 O O . ARG B 1 50 ? -6.203 -15.672 -0.709 1 98.81 50 ARG B O 1
ATOM 1798 N N . ASP B 1 51 ? -6.758 -14.867 -2.723 1 98.5 51 ASP B N 1
ATOM 1799 C CA . ASP B 1 51 ? -7.879 -14.117 -2.164 1 98.5 51 ASP B CA 1
ATOM 1800 C C . ASP B 1 51 ? -8.969 -15.062 -1.652 1 98.5 51 ASP B C 1
ATOM 1802 O O . ASP B 1 51 ? -9.414 -15.953 -2.375 1 98.5 51 ASP B O 1
ATOM 1806 N N . TRP B 1 52 ? -9.352 -14.961 -0.402 1 98.19 52 TRP B N 1
ATOM 1807 C CA . TRP B 1 52 ? -10.172 -15.945 0.295 1 98.19 52 TRP B CA 1
ATOM 1808 C C . TRP B 1 52 ? -11.18 -15.266 1.209 1 98.19 52 TRP B C 1
ATOM 1810 O O . TRP B 1 52 ? -10.828 -14.781 2.285 1 98.19 52 TRP B O 1
ATOM 1820 N N . HIS B 1 53 ? -12.453 -15.305 0.809 1 98 53 HIS B N 1
ATOM 1821 C CA . HIS B 1 53 ? -13.445 -14.508 1.507 1 98 53 HIS B CA 1
ATOM 1822 C C . HIS B 1 53 ? -14.5 -15.391 2.174 1 98 53 HIS B C 1
ATOM 1824 O O . HIS B 1 53 ? -14.898 -16.422 1.618 1 98 53 HIS B O 1
ATOM 1830 N N . GLU B 1 54 ? -14.945 -14.977 3.279 1 96.56 54 GLU B N 1
ATOM 1831 C CA . GLU B 1 54 ? -16.109 -15.562 3.93 1 96.56 54 GLU B CA 1
ATOM 1832 C C . GLU B 1 54 ? -17.406 -14.984 3.373 1 96.56 54 GLU B C 1
ATOM 1834 O O . GLU B 1 54 ? -17.375 -13.977 2.658 1 96.56 54 GLU B O 1
ATOM 1839 N N . ASP B 1 55 ? -18.562 -15.562 3.594 1 93.56 55 ASP B N 1
ATOM 1840 C CA . ASP B 1 55 ? -19.859 -15.234 3.004 1 93.56 55 ASP B CA 1
ATOM 1841 C C . ASP B 1 55 ? -20.188 -13.758 3.205 1 93.56 55 ASP B C 1
ATOM 1843 O O . ASP B 1 55 ? -20.719 -13.109 2.299 1 93.56 55 ASP B O 1
ATOM 1847 N N . ASN B 1 56 ? -19.953 -13.141 4.289 1 91.06 56 ASN B N 1
ATOM 1848 C CA . ASN B 1 56 ? -20.344 -11.766 4.57 1 91.06 56 ASN B CA 1
ATOM 1849 C C . ASN B 1 56 ? -19.141 -10.836 4.613 1 91.06 56 ASN B C 1
ATOM 1851 O O . ASN B 1 56 ? -19.094 -9.891 5.406 1 91.06 56 ASN B O 1
ATOM 1855 N N . ASP B 1 57 ? -18.328 -11.133 3.607 1 93.56 57 ASP B N 1
ATOM 1856 C CA . ASP B 1 57 ? -17.125 -10.305 3.572 1 93.56 57 ASP B CA 1
ATOM 1857 C C . ASP B 1 57 ? -17.438 -8.906 3.047 1 93.56 57 ASP B C 1
ATOM 1859 O O . ASP B 1 57 ? -18.172 -8.758 2.07 1 93.56 57 ASP B O 1
ATOM 1863 N N . TYR B 1 58 ? -16.859 -7.91 3.605 1 89.94 58 TYR B N 1
ATOM 1864 C CA . TYR B 1 58 ? -17.078 -6.508 3.271 1 89.94 58 TYR B CA 1
ATOM 1865 C C . TYR B 1 58 ? -16.688 -6.227 1.827 1 89.94 58 TYR B C 1
ATOM 1867 O O . TYR B 1 58 ? -17.297 -5.398 1.156 1 89.94 58 TYR B O 1
ATOM 1875 N N . GLU B 1 59 ? -15.734 -6.891 1.238 1 92.94 59 GLU B N 1
ATOM 1876 C CA . GLU B 1 59 ? -15.234 -6.641 -0.11 1 92.94 59 GLU B CA 1
ATOM 1877 C C . GLU B 1 59 ? -16.281 -6.984 -1.161 1 92.94 59 GLU B C 1
ATOM 1879 O O . GLU B 1 59 ? -16.188 -6.547 -2.311 1 92.94 59 GLU B O 1
ATOM 1884 N N . PHE B 1 60 ? -17.297 -7.836 -0.754 1 94.88 60 PHE B N 1
ATOM 1885 C CA . PHE B 1 60 ? -18.344 -8.195 -1.702 1 94.88 60 PHE B CA 1
ATOM 1886 C C . PHE B 1 60 ? -19.188 -6.988 -2.053 1 94.88 60 PHE B C 1
ATOM 1888 O O . PHE B 1 60 ? -19.781 -6.934 -3.129 1 94.88 60 PHE B O 1
ATOM 1895 N N . SER B 1 61 ? -19.234 -6.031 -1.131 1 90.81 61 SER B N 1
ATOM 1896 C CA . SER B 1 61 ? -20 -4.812 -1.399 1 90.81 61 SER B CA 1
ATOM 1897 C C . SER B 1 61 ? -19.266 -3.914 -2.391 1 90.81 61 SER B C 1
ATOM 1899 O O . SER B 1 61 ? -19.875 -3.012 -2.977 1 90.81 61 SER B O 1
ATOM 1901 N N . ILE B 1 62 ? -18.016 -4.191 -2.621 1 89.12 62 ILE B N 1
ATOM 1902 C CA . ILE B 1 62 ? -17.188 -3.369 -3.486 1 89.12 62 ILE B CA 1
ATOM 1903 C C . ILE B 1 62 ? -17 -4.059 -4.836 1 89.12 62 ILE B C 1
ATOM 1905 O O . ILE B 1 62 ? -17.234 -3.457 -5.887 1 89.12 62 ILE B O 1
ATOM 1909 N N . TRP B 1 63 ? -16.625 -5.316 -4.809 1 95.69 63 TRP B N 1
ATOM 1910 C CA . TRP B 1 63 ? -16.188 -6.004 -6.016 1 95.69 63 TRP B CA 1
ATOM 1911 C C . TRP B 1 63 ? -17.188 -7.078 -6.426 1 95.69 63 TRP B C 1
ATOM 1913 O O . TRP B 1 63 ? -16.984 -7.781 -7.418 1 95.69 63 TRP B O 1
ATOM 1923 N N . GLY B 1 64 ? -18.344 -7.215 -5.707 1 96.38 64 GLY B N 1
ATOM 1924 C CA . GLY B 1 64 ? -19.219 -8.367 -5.895 1 96.38 64 GLY B CA 1
ATOM 1925 C C . GLY B 1 64 ? -18.641 -9.648 -5.309 1 96.38 64 GLY B C 1
ATOM 1926 O O . GLY B 1 64 ? -17.484 -9.688 -4.918 1 96.38 64 GLY B O 1
ATOM 1927 N N . VAL B 1 65 ? -19.469 -10.672 -5.277 1 97.56 65 VAL B N 1
ATOM 1928 C CA . VAL B 1 65 ? -19.016 -11.953 -4.746 1 97.56 65 VAL B CA 1
ATOM 1929 C C . VAL B 1 65 ? -17.891 -12.508 -5.617 1 97.56 65 VAL B C 1
ATOM 1931 O O . VAL B 1 65 ? -18.031 -12.625 -6.836 1 97.56 65 VAL B O 1
ATOM 1934 N N . HIS B 1 66 ? -16.766 -12.734 -5.035 1 98.38 66 HIS B N 1
ATOM 1935 C CA . HIS B 1 66 ? -15.594 -13.305 -5.688 1 98.38 66 HIS B CA 1
ATOM 1936 C C . HIS B 1 66 ? -14.727 -14.078 -4.695 1 98.38 66 HIS B C 1
ATOM 1938 O O . HIS B 1 66 ? -14.797 -13.828 -3.488 1 98.38 66 HIS B O 1
ATOM 1944 N N . CYS B 1 67 ? -13.969 -15.039 -5.254 1 98.56 67 CYS B N 1
ATOM 1945 C CA . CYS B 1 67 ? -13.039 -15.828 -4.453 1 98.56 67 CYS B CA 1
ATOM 1946 C C . CYS B 1 67 ? -13.672 -16.234 -3.127 1 98.56 67 CYS B C 1
ATOM 1948 O O . CYS B 1 67 ? -13.062 -16.062 -2.068 1 98.56 67 CYS B O 1
ATOM 1950 N N . LEU B 1 68 ? -14.969 -16.594 -3.211 1 98.19 68 LEU B N 1
ATOM 1951 C CA . LEU B 1 68 ? -15.633 -17.156 -2.043 1 98.19 68 LEU B CA 1
ATOM 1952 C C . LEU B 1 68 ? -15 -18.484 -1.645 1 98.19 68 LEU B C 1
ATOM 1954 O O . LEU B 1 68 ? -14.734 -19.328 -2.5 1 98.19 68 LEU B O 1
ATOM 1958 N N . HIS B 1 69 ? -14.836 -18.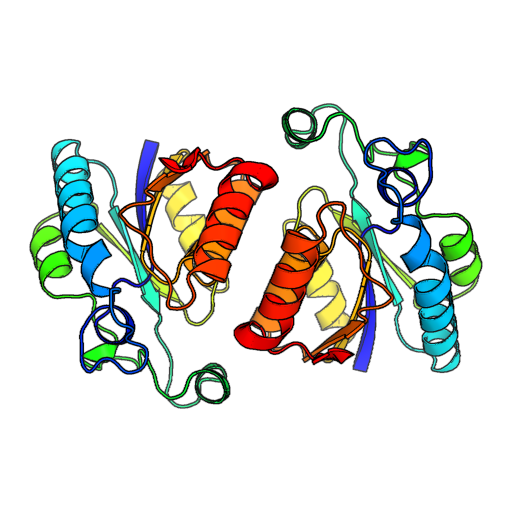656 -0.381 1 97.94 69 HIS B N 1
ATOM 1959 C CA . HIS B 1 69 ? -14.141 -19.859 0.085 1 97.94 69 HIS B CA 1
ATOM 1960 C C . HIS B 1 69 ? -14.773 -21.125 -0.496 1 97.94 69 HIS B C 1
ATOM 1962 O O . HIS B 1 69 ? -15.992 -21.188 -0.661 1 97.94 69 HIS B O 1
ATOM 1968 N N . ASP B 1 70 ? -13.836 -22.078 -0.908 1 97.69 70 ASP B N 1
ATOM 1969 C CA . ASP B 1 70 ? -14.188 -23.453 -1.26 1 97.69 70 ASP B CA 1
ATOM 1970 C C . ASP B 1 70 ? -15.023 -23.5 -2.535 1 97.69 70 ASP B C 1
ATOM 1972 O O . ASP B 1 70 ? -15.836 -24.406 -2.723 1 97.69 70 ASP B O 1
ATOM 1976 N N . THR B 1 71 ? -14.961 -22.469 -3.342 1 98.19 71 THR B N 1
ATOM 1977 C CA . THR B 1 71 ? -15.562 -22.469 -4.668 1 98.19 71 THR B CA 1
ATOM 1978 C C . THR B 1 71 ? -14.492 -22.641 -5.746 1 98.19 71 THR B C 1
ATOM 1980 O O . THR B 1 71 ? -13.305 -22.469 -5.484 1 98.19 71 THR B O 1
ATOM 1983 N N . LYS B 1 72 ? -14.898 -23 -6.906 1 98.25 72 LYS B N 1
ATOM 1984 C CA . LYS B 1 72 ? -13.992 -23.109 -8.039 1 98.25 72 LYS B CA 1
ATOM 1985 C C . LYS B 1 72 ? -13.305 -21.766 -8.32 1 98.25 72 LYS B C 1
ATOM 1987 O O . LYS B 1 72 ? -12.133 -21.75 -8.711 1 98.25 72 LYS B O 1
ATOM 1992 N N . GLY B 1 73 ? -14.023 -20.672 -8.109 1 98.56 73 GLY B N 1
ATOM 1993 C CA . GLY B 1 73 ? -13.492 -19.344 -8.352 1 98.56 73 GLY B CA 1
ATOM 1994 C C . GLY B 1 73 ? -12.312 -19.016 -7.461 1 98.56 73 GLY B C 1
ATOM 1995 O O . GLY B 1 73 ? -11.414 -18.266 -7.867 1 98.56 73 GLY B O 1
ATOM 1996 N N . SER B 1 74 ? -12.32 -19.578 -6.258 1 98.69 74 SER B N 1
ATOM 1997 C CA . SER B 1 74 ? -11.289 -19.266 -5.273 1 98.69 74 SER B CA 1
ATOM 1998 C C . SER B 1 74 ? -10.047 -20.141 -5.48 1 98.69 74 SER B C 1
ATOM 2000 O O . SER B 1 74 ? -8.992 -19.859 -4.906 1 98.69 74 SER B O 1
ATOM 2002 N N . GLU B 1 75 ? -10.078 -21.125 -6.355 1 98.81 75 GLU B N 1
ATOM 2003 C CA . GLU B 1 75 ? -8.953 -22.016 -6.613 1 98.81 75 GLU B CA 1
ATOM 2004 C C . GLU B 1 75 ? -7.941 -21.359 -7.555 1 98.81 75 GLU B C 1
ATOM 2006 O O . GLU B 1 75 ? -8.32 -20.609 -8.453 1 98.81 75 GLU B O 1
ATOM 2011 N N . ILE B 1 76 ? -6.664 -21.656 -7.309 1 98.88 76 ILE B N 1
ATOM 2012 C CA . ILE B 1 76 ? -5.68 -21.25 -8.305 1 98.88 76 ILE B CA 1
ATOM 2013 C C . ILE B 1 76 ? -5.941 -21.984 -9.617 1 98.88 76 ILE B C 1
ATOM 2015 O O . ILE B 1 76 ? -6.582 -23.047 -9.625 1 98.88 76 ILE B O 1
ATOM 2019 N N . VAL B 1 77 ? -5.461 -21.438 -10.711 1 98.94 77 VAL B N 1
ATOM 2020 C CA . VAL B 1 77 ? -5.73 -22.016 -12.023 1 98.94 77 VAL B CA 1
ATOM 2021 C C . VAL B 1 77 ? -5.074 -23.391 -12.125 1 98.94 77 VAL B C 1
ATOM 2023 O O . VAL B 1 77 ? -4.059 -23.641 -11.484 1 98.94 77 VAL B O 1
ATOM 2026 N N . ASP B 1 78 ? -5.613 -24.188 -12.961 1 98.81 78 ASP B N 1
ATOM 2027 C CA . ASP B 1 78 ? -5.18 -25.578 -13.086 1 98.81 78 ASP B CA 1
ATOM 2028 C C . ASP B 1 7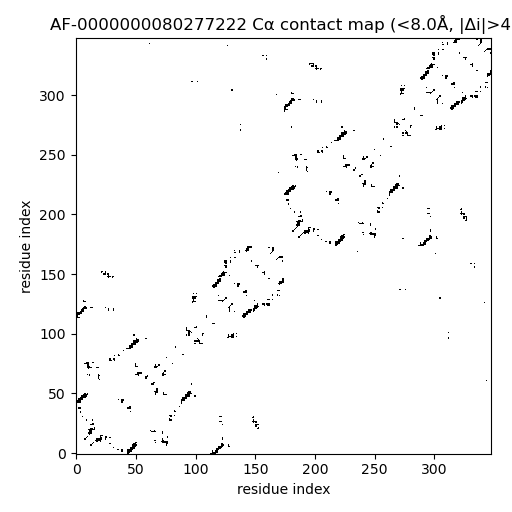8 ? -3.715 -25.656 -13.516 1 98.81 78 ASP B C 1
ATOM 2030 O O . ASP B 1 78 ? -2.975 -26.531 -13.062 1 98.81 78 ASP B O 1
ATOM 2034 N N . GLU B 1 79 ? -3.318 -24.766 -14.414 1 98.88 79 GLU B N 1
ATOM 2035 C CA . GLU B 1 79 ? -1.94 -24.75 -14.898 1 98.88 79 GLU B CA 1
ATOM 2036 C C . GLU B 1 79 ? -0.956 -24.578 -13.75 1 98.88 79 GLU B C 1
ATOM 2038 O O . GLU B 1 79 ? 0.086 -25.234 -13.703 1 98.88 79 GLU B O 1
ATOM 2043 N N . LEU B 1 80 ? -1.304 -23.688 -12.836 1 98.94 80 LEU B N 1
ATOM 2044 C CA . LEU B 1 80 ? -0.449 -23.438 -11.68 1 98.94 80 LEU B CA 1
ATOM 2045 C C . LEU B 1 80 ? -0.472 -24.625 -10.719 1 98.94 80 LEU B C 1
ATOM 2047 O O . LEU B 1 80 ? 0.569 -25.016 -10.188 1 98.94 80 LEU B O 1
ATOM 2051 N N . LYS B 1 81 ? -1.619 -25.219 -10.469 1 98.81 81 LYS B N 1
ATOM 2052 C CA . LYS B 1 81 ? -1.729 -26.422 -9.625 1 98.81 81 LYS B CA 1
ATOM 2053 C C . LYS B 1 81 ? -0.815 -27.531 -10.125 1 98.81 81 LYS B C 1
ATOM 2055 O O . LYS B 1 81 ? -0.075 -28.125 -9.352 1 98.81 81 LYS B O 1
ATOM 2060 N N . GLU B 1 82 ? -0.948 -27.672 -11.375 1 98.81 82 GLU B N 1
ATOM 2061 C CA . GLU B 1 82 ? -0.155 -28.719 -11.992 1 98.81 82 GLU B CA 1
ATOM 2062 C C . GLU B 1 82 ? 1.339 -28.438 -11.852 1 98.81 82 GLU B C 1
ATOM 2064 O O . GLU B 1 82 ? 2.121 -29.344 -11.555 1 98.81 82 GLU B O 1
ATOM 2069 N N . ALA B 1 83 ? 1.706 -27.234 -12.102 1 98.81 83 ALA B N 1
ATOM 2070 C CA . ALA B 1 83 ? 3.113 -26.859 -12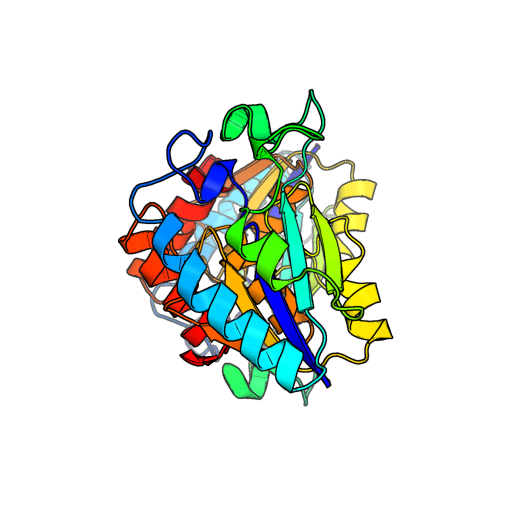.031 1 98.81 83 ALA B CA 1
ATOM 2071 C C . ALA B 1 83 ? 3.658 -27.031 -10.617 1 98.81 83 ALA B C 1
ATOM 2073 O O . ALA B 1 83 ? 4.844 -27.312 -10.43 1 98.81 83 ALA B O 1
ATOM 2074 N N . LEU B 1 84 ? 2.82 -26.891 -9.625 1 98.75 84 LEU B N 1
ATOM 2075 C CA . LEU B 1 84 ? 3.26 -26.922 -8.234 1 98.75 84 LEU B CA 1
ATOM 2076 C C . LEU B 1 84 ? 3.205 -28.344 -7.68 1 98.75 84 LEU B C 1
ATOM 2078 O O . LEU B 1 84 ? 3.76 -28.625 -6.613 1 98.75 84 LEU B O 1
ATOM 2082 N N . GLU B 1 85 ? 2.566 -29.188 -8.383 1 98 85 GLU B N 1
ATOM 2083 C CA . GLU B 1 85 ? 2.305 -30.531 -7.887 1 98 85 GLU B CA 1
ATOM 2084 C C . GLU B 1 85 ? 3.602 -31.25 -7.52 1 98 85 GLU B C 1
ATOM 2086 O O . GLU B 1 85 ? 4.586 -31.172 -8.258 1 98 85 GLU B O 1
ATOM 2091 N N . GLY B 1 86 ? 3.629 -31.859 -6.359 1 97.44 86 GLY B N 1
ATOM 2092 C CA . GLY B 1 86 ? 4.73 -32.719 -5.938 1 97.44 86 GLY B CA 1
ATOM 2093 C C . GLY B 1 86 ? 5.91 -31.922 -5.387 1 97.44 86 GLY B C 1
ATOM 2094 O O . GLY B 1 86 ? 6.918 -32.531 -4.992 1 97.44 86 GLY B O 1
ATOM 2095 N N . TYR B 1 87 ? 5.867 -30.625 -5.395 1 98.19 87 TYR B N 1
ATOM 2096 C CA . TYR B 1 87 ? 6.953 -29.797 -4.875 1 98.19 87 TYR B CA 1
ATOM 2097 C C . TYR B 1 87 ? 6.789 -29.562 -3.381 1 98.19 87 TYR B C 1
ATOM 2099 O O . TYR B 1 87 ? 5.688 -29.234 -2.914 1 98.19 87 TYR B O 1
ATOM 2107 N N . ASP B 1 88 ? 7.773 -29.734 -2.559 1 97.56 88 ASP B N 1
ATOM 2108 C CA . ASP B 1 88 ? 7.641 -29.75 -1.104 1 97.56 88 ASP B CA 1
ATOM 2109 C C . ASP B 1 88 ? 7.902 -28.359 -0.521 1 97.56 88 ASP B C 1
ATOM 2111 O O . ASP B 1 88 ? 7.656 -28.125 0.664 1 97.56 88 ASP B O 1
ATOM 2115 N N . LYS B 1 89 ? 8.43 -27.453 -1.384 1 98.56 89 LYS B N 1
ATOM 2116 C CA . LYS B 1 89 ? 8.703 -26.109 -0.889 1 98.56 89 LYS B CA 1
ATOM 2117 C C . LYS B 1 89 ? 7.672 -25.109 -1.416 1 98.56 89 LYS B C 1
ATOM 2119 O O . LYS B 1 89 ? 8.031 -24.047 -1.928 1 98.56 89 LYS B O 1
ATOM 2124 N N . VAL B 1 90 ? 6.422 -25.5 -1.334 1 98.81 90 VAL B N 1
ATOM 2125 C CA . VAL B 1 90 ? 5.289 -24.672 -1.737 1 98.81 90 VAL B CA 1
ATOM 2126 C C . VAL B 1 90 ? 4.512 -24.234 -0.502 1 98.81 90 VAL B C 1
ATOM 2128 O O . VAL B 1 90 ? 4.227 -25.031 0.387 1 98.81 90 VAL B O 1
ATOM 2131 N N . TYR B 1 91 ? 4.199 -22.938 -0.461 1 98.88 91 TYR B N 1
ATOM 2132 C CA . TYR B 1 91 ? 3.477 -22.375 0.671 1 98.88 91 TYR B CA 1
ATOM 2133 C C . TYR B 1 91 ? 2.279 -21.547 0.198 1 98.88 91 TYR B C 1
ATOM 2135 O O . TYR B 1 91 ? 2.383 -20.781 -0.764 1 98.88 91 TYR B O 1
ATOM 2143 N N . GLU B 1 92 ? 1.213 -21.75 0.866 1 98.81 92 GLU B N 1
ATOM 2144 C CA . GLU B 1 92 ? -0.011 -21.016 0.554 1 98.81 92 GLU B CA 1
ATOM 2145 C C . GLU B 1 92 ? -0.289 -19.938 1.597 1 98.81 92 GLU B C 1
ATOM 2147 O O . GLU B 1 92 ? -0.107 -20.156 2.795 1 98.81 92 GLU B O 1
ATOM 2152 N N . ILE B 1 93 ? -0.736 -18.781 1.167 1 98.88 93 ILE B N 1
ATOM 2153 C CA . ILE B 1 93 ? -1.218 -17.703 2.016 1 98.88 93 ILE B CA 1
ATOM 2154 C C . ILE B 1 93 ? -2.646 -17.328 1.624 1 98.88 93 ILE B C 1
ATOM 2156 O O . ILE B 1 93 ? -2.893 -16.891 0.5 1 98.88 93 ILE B O 1
ATOM 2160 N N . LYS B 1 94 ? -3.6 -17.531 2.459 1 98.69 94 LYS B N 1
ATOM 2161 C CA . LYS B 1 94 ? -4.953 -17.031 2.254 1 98.69 94 LYS B CA 1
ATOM 2162 C C . LYS B 1 94 ? -5.105 -15.625 2.814 1 98.69 94 LYS B C 1
ATOM 2164 O O . LYS B 1 94 ? -4.699 -15.352 3.947 1 98.69 94 LYS B O 1
ATOM 2169 N N . LYS B 1 95 ? -5.598 -14.75 2.039 1 98.25 95 LYS B N 1
ATOM 2170 C CA . LYS B 1 95 ? -5.789 -13.359 2.447 1 98.25 95 LYS B CA 1
ATOM 2171 C C . LYS B 1 95 ? -7.199 -12.875 2.113 1 98.25 95 LYS B C 1
ATOM 2173 O O . LYS B 1 95 ? -7.848 -13.414 1.211 1 98.25 95 LYS B O 1
ATOM 2178 N N . SER B 1 96 ? -7.605 -11.812 2.768 1 95.75 96 SER B N 1
ATOM 2179 C CA . SER B 1 96 ? -8.953 -11.305 2.531 1 95.75 96 SER B CA 1
ATOM 2180 C C . SER B 1 96 ? -8.93 -9.828 2.148 1 95.75 96 SER B C 1
ATOM 2182 O O . SER B 1 96 ? -9.977 -9.234 1.893 1 95.75 96 SER B O 1
ATOM 2184 N N . ARG B 1 97 ? -7.73 -9.227 2.117 1 96.12 97 ARG B N 1
ATOM 2185 C CA . ARG B 1 97 ? -7.562 -7.832 1.729 1 96.12 97 ARG B CA 1
ATOM 2186 C C . ARG B 1 97 ? -6.492 -7.688 0.654 1 96.12 97 ARG B C 1
ATOM 2188 O O . ARG B 1 97 ? -6 -8.688 0.123 1 96.12 97 ARG B O 1
ATOM 2195 N N . TYR B 1 98 ? -6.141 -6.5 0.264 1 96.94 98 TYR B N 1
ATOM 2196 C CA . TYR B 1 98 ? -5.348 -6.25 -0.934 1 96.94 98 TYR B CA 1
ATOM 2197 C C . TYR B 1 98 ? -3.912 -6.719 -0.743 1 96.94 98 TYR B C 1
ATOM 2199 O O . TYR B 1 98 ? -3.443 -7.609 -1.455 1 96.94 98 TYR B O 1
ATOM 2207 N N . SER B 1 99 ? -3.23 -6.191 0.265 1 97.62 99 SER B N 1
ATOM 2208 C CA . SER B 1 99 ? -1.87 -6.641 0.552 1 97.62 99 SER B CA 1
ATOM 2209 C C . SER B 1 99 ? -1.859 -8.062 1.102 1 97.62 99 SER B C 1
ATOM 2211 O O . SER B 1 99 ? -2.709 -8.422 1.918 1 97.62 99 SER B O 1
ATOM 2213 N N . ALA B 1 100 ? -0.873 -8.805 0.746 1 98.56 100 ALA B N 1
ATOM 2214 C CA . ALA B 1 100 ? -0.755 -10.18 1.213 1 98.56 100 ALA B CA 1
ATOM 2215 C C . ALA B 1 100 ? -0.262 -10.234 2.656 1 98.56 100 ALA B C 1
ATOM 2217 O O . ALA B 1 100 ? -0.226 -11.305 3.27 1 98.56 100 ALA B O 1
ATOM 2218 N N . PHE B 1 101 ? 0.053 -9.102 3.229 1 98.25 101 PHE B N 1
ATOM 2219 C CA . PHE B 1 101 ? 0.641 -9.078 4.562 1 98.25 101 PHE B CA 1
ATOM 2220 C C . PHE B 1 101 ? -0.434 -8.875 5.625 1 98.25 101 PHE B C 1
ATOM 2222 O O . PHE B 1 101 ? -0.3 -9.352 6.754 1 98.25 101 PHE B O 1
ATOM 2229 N N . TYR B 1 102 ? -1.502 -8.102 5.32 1 96.81 102 TYR B N 1
ATOM 2230 C CA . TYR B 1 102 ? -2.479 -7.723 6.332 1 96.81 102 TYR B CA 1
ATOM 2231 C C . TYR B 1 102 ? -3.301 -8.93 6.781 1 96.81 102 TYR B C 1
ATOM 2233 O O . TYR B 1 102 ? -3.992 -9.547 5.973 1 96.81 102 TYR B O 1
ATOM 2241 N N . GLY B 1 103 ? -3.188 -9.242 7.992 1 96.25 103 GLY B N 1
ATOM 2242 C CA . GLY B 1 103 ? -4 -10.305 8.562 1 96.25 103 GLY B CA 1
ATOM 2243 C C . GLY B 1 103 ? -3.543 -11.695 8.148 1 96.25 103 GLY B C 1
ATOM 2244 O O . GLY B 1 103 ? -4.336 -12.633 8.133 1 96.25 103 GLY B O 1
ATOM 2245 N N . THR B 1 104 ? -2.34 -11.891 7.73 1 98.44 104 THR B N 1
ATOM 2246 C CA . THR B 1 104 ? -1.831 -13.18 7.273 1 98.44 104 THR B CA 1
ATOM 2247 C C . THR B 1 104 ? -0.536 -13.539 7.996 1 98.44 104 THR B C 1
ATOM 2249 O O . THR B 1 104 ? -0.077 -12.797 8.867 1 98.44 104 THR B O 1
ATOM 2252 N N . ASN B 1 105 ? 0.023 -14.648 7.668 1 98.38 105 ASN B N 1
ATOM 2253 C CA . ASN B 1 105 ? 1.276 -15.094 8.266 1 98.38 105 ASN B CA 1
ATOM 2254 C C . ASN B 1 105 ? 2.447 -14.945 7.301 1 98.38 105 ASN B C 1
ATOM 2256 O O . ASN B 1 105 ? 3.492 -15.57 7.484 1 98.38 105 ASN B O 1
ATOM 2260 N N . LEU B 1 106 ? 2.293 -14.133 6.273 1 98.75 106 LEU B N 1
ATOM 2261 C CA . LEU B 1 106 ? 3.32 -14.016 5.242 1 98.75 106 LEU B CA 1
ATOM 2262 C C . LEU B 1 106 ? 4.633 -13.508 5.84 1 98.75 106 LEU B C 1
ATOM 2264 O O . LEU B 1 106 ? 5.703 -14.039 5.527 1 98.75 106 LEU B O 1
ATOM 2268 N N . GLU B 1 107 ? 4.539 -12.492 6.688 1 98.25 107 GLU B N 1
ATOM 2269 C CA . GLU B 1 107 ? 5.754 -11.945 7.273 1 98.25 107 GLU B CA 1
ATOM 2270 C C . GLU B 1 107 ? 6.527 -13.008 8.047 1 98.25 107 GLU B C 1
ATOM 2272 O O . GLU B 1 107 ? 7.742 -13.133 7.898 1 98.25 107 GLU B O 1
ATOM 2277 N N . ASN B 1 108 ? 5.824 -13.742 8.914 1 98.62 108 ASN B N 1
ATOM 2278 C CA . ASN B 1 108 ? 6.465 -14.805 9.688 1 98.62 108 ASN B CA 1
ATOM 2279 C C . ASN B 1 108 ? 7.074 -15.867 8.781 1 98.62 108 ASN B C 1
ATOM 2281 O O . ASN B 1 108 ? 8.172 -16.359 9.047 1 98.62 108 ASN B O 1
ATOM 2285 N N . LEU B 1 109 ? 6.309 -16.234 7.711 1 98.81 109 LEU B N 1
ATOM 2286 C CA . LEU B 1 109 ? 6.793 -17.234 6.77 1 98.81 109 LEU B CA 1
ATOM 2287 C C . LEU B 1 109 ? 8.102 -16.797 6.129 1 98.81 109 LEU B C 1
ATOM 2289 O O . LEU B 1 109 ? 9.055 -17.578 6.043 1 98.81 109 LEU B O 1
ATOM 2293 N N . LEU B 1 110 ? 8.203 -15.523 5.66 1 98.81 110 LEU B N 1
ATOM 2294 C CA . LEU B 1 110 ? 9.406 -14.992 5.02 1 98.81 110 LEU B CA 1
ATOM 2295 C C . LEU B 1 110 ? 10.586 -14.992 5.992 1 98.81 110 LEU B C 1
ATOM 2297 O O . LEU B 1 110 ? 11.703 -15.328 5.613 1 98.81 110 LEU B O 1
ATOM 2301 N N . LYS B 1 111 ? 10.312 -14.641 7.246 1 98.44 111 LYS B N 1
ATOM 2302 C CA . LYS B 1 111 ? 11.352 -14.641 8.273 1 98.44 111 LYS B CA 1
ATOM 2303 C C . LYS B 1 111 ? 11.859 -16.047 8.547 1 98.44 111 LYS B C 1
ATOM 2305 O O . LYS B 1 111 ? 13.07 -16.281 8.602 1 98.44 111 LYS B O 1
ATOM 2310 N N . ASP B 1 112 ? 10.922 -16.984 8.734 1 98.5 112 ASP B N 1
ATOM 2311 C CA . ASP B 1 112 ? 11.258 -18.375 9.047 1 98.5 112 ASP B CA 1
ATOM 2312 C C . ASP B 1 112 ? 12.133 -18.984 7.957 1 98.5 112 ASP B C 1
ATOM 2314 O O . ASP B 1 112 ? 13.023 -19.781 8.242 1 98.5 112 ASP B O 1
ATOM 2318 N N . LEU B 1 113 ? 11.875 -18.547 6.707 1 98.38 113 LEU B N 1
ATOM 2319 C CA . LEU B 1 113 ? 12.609 -19.094 5.574 1 98.38 113 LEU B CA 1
ATOM 2320 C C . LEU B 1 113 ? 13.844 -18.25 5.27 1 98.38 113 LEU B C 1
ATOM 2322 O O . LEU B 1 113 ? 14.586 -18.547 4.324 1 98.38 113 LEU B O 1
ATOM 2326 N N . SER B 1 114 ? 14.031 -17.188 6.039 1 98.31 114 SER B N 1
ATOM 2327 C CA . SER B 1 114 ? 15.172 -16.281 5.863 1 98.31 114 SER B CA 1
ATOM 2328 C C . SER B 1 114 ? 15.211 -15.719 4.449 1 98.31 114 SER B C 1
ATOM 2330 O O . SER B 1 114 ? 16.266 -15.688 3.822 1 98.31 114 SER B O 1
ATOM 2332 N N . ILE B 1 115 ? 14.008 -15.375 3.939 1 98.75 115 ILE B N 1
ATOM 2333 C CA . ILE B 1 115 ? 13.898 -14.828 2.59 1 98.75 115 ILE B CA 1
ATOM 2334 C C . ILE B 1 115 ? 14.336 -13.359 2.594 1 98.75 115 ILE B C 1
ATOM 2336 O O . ILE B 1 115 ? 13.828 -12.562 3.385 1 98.75 115 ILE B O 1
ATOM 2340 N N . LYS B 1 116 ? 15.188 -13.008 1.677 1 98.31 116 LYS B N 1
ATOM 2341 C CA . LYS B 1 116 ? 15.68 -11.633 1.571 1 98.31 116 LYS B CA 1
ATOM 2342 C C . LYS B 1 116 ? 15.367 -11.039 0.202 1 98.31 116 LYS B C 1
ATOM 2344 O O . LYS B 1 116 ? 15.5 -9.836 -0.001 1 98.31 116 LYS B O 1
ATOM 2349 N N . LYS B 1 117 ? 15.016 -11.852 -0.696 1 98.81 117 LYS B N 1
ATOM 2350 C CA . LYS B 1 117 ? 14.672 -11.445 -2.057 1 98.81 117 LYS B CA 1
ATOM 2351 C C . LYS B 1 117 ? 13.438 -12.188 -2.553 1 98.81 117 LYS B C 1
ATOM 2353 O O . LYS B 1 117 ? 13.328 -13.406 -2.4 1 98.81 117 LYS B O 1
ATOM 2358 N N . VAL B 1 118 ? 12.445 -11.422 -3.127 1 98.94 118 VAL B N 1
ATOM 2359 C CA . VAL B 1 118 ? 11.203 -12.023 -3.58 1 98.94 118 VAL B CA 1
ATOM 2360 C C . VAL B 1 118 ? 10.938 -11.641 -5.035 1 98.94 118 VAL B C 1
ATOM 2362 O O . VAL B 1 118 ? 11.047 -10.469 -5.402 1 98.94 118 VAL B O 1
ATOM 2365 N N . HIS B 1 119 ? 10.703 -12.602 -5.887 1 99 119 HIS B N 1
ATOM 2366 C CA . HIS B 1 119 ? 10.234 -12.445 -7.258 1 99 119 HIS B CA 1
ATOM 2367 C C . HIS B 1 119 ? 8.711 -12.5 -7.328 1 99 119 HIS B C 1
ATOM 2369 O O . HIS B 1 119 ? 8.094 -13.406 -6.766 1 99 119 HIS B O 1
ATOM 2375 N N . VAL B 1 120 ? 8.141 -11.508 -8.039 1 99 120 VAL B N 1
ATOM 2376 C CA . VAL B 1 120 ? 6.699 -11.336 -7.887 1 99 120 VAL B CA 1
ATOM 2377 C C . VAL B 1 120 ? 6.027 -11.391 -9.258 1 99 120 VAL B C 1
ATOM 2379 O O . VAL B 1 120 ? 6.52 -10.797 -10.219 1 99 120 VAL B O 1
ATOM 2382 N N . GLY B 1 121 ? 5.008 -12.086 -9.414 1 98.94 121 GLY B N 1
ATOM 2383 C CA . GLY B 1 121 ? 3.992 -12.055 -10.453 1 98.94 121 GLY B CA 1
ATOM 2384 C C . GLY B 1 121 ? 2.582 -12.211 -9.922 1 98.94 121 GLY B C 1
ATOM 2385 O O . GLY B 1 121 ? 2.391 -12.57 -8.758 1 98.94 121 GLY B O 1
ATOM 2386 N N . GLY B 1 122 ? 1.607 -11.93 -10.766 1 98.94 122 GLY B N 1
ATOM 2387 C CA . GLY B 1 122 ? 0.241 -12.156 -10.32 1 98.94 122 GLY B CA 1
ATOM 2388 C C . GLY B 1 122 ? -0.721 -11.07 -10.773 1 98.94 122 GLY B C 1
ATOM 2389 O O . GLY B 1 122 ? -0.416 -10.305 -11.688 1 98.94 122 GLY B O 1
ATOM 2390 N N . LEU B 1 123 ? -1.88 -11.141 -10.195 1 98.88 123 LEU B N 1
ATOM 2391 C CA . LEU B 1 123 ? -2.994 -10.242 -10.492 1 98.88 123 LEU B CA 1
ATOM 2392 C C . LEU B 1 123 ? -3.541 -9.617 -9.211 1 98.88 123 LEU B C 1
ATOM 2394 O O . LEU B 1 123 ? -3.482 -10.227 -8.141 1 98.88 123 LEU B O 1
ATOM 2398 N N . VAL B 1 124 ? -4.07 -8.445 -9.273 1 98.56 124 VAL B N 1
ATOM 2399 C CA . VAL B 1 124 ? -4.113 -7.422 -10.312 1 98.56 124 VAL B CA 1
ATOM 2400 C C . VAL B 1 124 ? -3.014 -6.391 -10.07 1 98.56 124 VAL B C 1
ATOM 2402 O O . VAL B 1 124 ? -2.861 -5.887 -8.961 1 98.56 124 VAL B O 1
ATOM 2405 N N . THR B 1 125 ? -2.293 -5.895 -11.047 1 98.94 125 THR B N 1
ATOM 2406 C CA . THR B 1 125 ? -1.033 -5.168 -10.953 1 98.94 125 THR B CA 1
ATOM 2407 C C . THR B 1 125 ? -1.158 -3.988 -9.992 1 98.94 125 THR B C 1
ATOM 2409 O O . THR B 1 125 ? -0.373 -3.863 -9.055 1 98.94 125 THR B O 1
ATOM 2412 N N . HIS B 1 126 ? -2.211 -3.133 -10.211 1 98.75 126 HIS B N 1
ATOM 2413 C CA . HIS B 1 126 ? -2.277 -1.878 -9.469 1 98.75 126 HIS B CA 1
ATOM 2414 C C . HIS B 1 126 ? -3.051 -2.045 -8.172 1 98.75 126 HIS B C 1
ATOM 2416 O O . HIS B 1 126 ? -3.379 -1.06 -7.504 1 98.75 126 HIS B O 1
ATOM 2422 N N . ILE B 1 127 ? -3.439 -3.287 -7.789 1 98.44 127 ILE B N 1
ATOM 2423 C CA . ILE B 1 127 ? -4.172 -3.549 -6.555 1 98.44 127 ILE B CA 1
ATOM 2424 C C . ILE B 1 127 ? -3.354 -4.477 -5.66 1 98.44 127 ILE B C 1
ATOM 2426 O O . ILE B 1 127 ? -2.408 -4.043 -5 1 98.44 127 ILE B O 1
ATOM 2430 N N . CYS B 1 128 ? -3.639 -5.773 -5.711 1 98.75 128 CYS B N 1
ATOM 2431 C CA . CYS B 1 128 ? -3.023 -6.707 -4.777 1 98.75 128 CYS B CA 1
ATOM 2432 C C . CYS B 1 128 ? -1.519 -6.797 -5.008 1 98.75 128 CYS B C 1
ATOM 2434 O O . CYS B 1 128 ? -0.75 -6.949 -4.055 1 98.75 128 CYS B O 1
ATOM 2436 N N . VAL B 1 129 ? -1.06 -6.73 -6.262 1 98.94 129 VAL B N 1
ATOM 2437 C CA . VAL B 1 129 ? 0.367 -6.816 -6.559 1 98.94 129 VAL B CA 1
ATOM 2438 C C . VAL B 1 129 ? 1.083 -5.582 -6.012 1 98.94 129 VAL B C 1
ATOM 2440 O O . VAL B 1 129 ? 2.043 -5.703 -5.246 1 98.94 129 VAL B O 1
ATOM 2443 N N . LEU B 1 130 ? 0.597 -4.426 -6.344 1 98.94 130 LEU B N 1
ATOM 2444 C CA . LEU B 1 130 ? 1.215 -3.17 -5.926 1 98.94 130 LEU B CA 1
ATOM 2445 C C . LEU B 1 130 ? 1.322 -3.094 -4.406 1 98.94 130 LEU B C 1
ATOM 2447 O O . LEU B 1 130 ? 2.4 -2.83 -3.869 1 98.94 130 LEU B O 1
ATOM 2451 N N . PHE B 1 131 ? 0.219 -3.357 -3.709 1 98.81 131 PHE B N 1
ATOM 2452 C CA . PHE B 1 131 ? 0.191 -3.16 -2.266 1 98.81 131 PHE B CA 1
ATOM 2453 C C . PHE B 1 131 ? 1.021 -4.227 -1.558 1 98.81 131 PHE B C 1
ATOM 2455 O O . PHE B 1 131 ? 1.622 -3.961 -0.515 1 98.81 131 PHE B O 1
ATOM 2462 N N . THR B 1 132 ? 1.118 -5.418 -2.133 1 98.88 132 THR B N 1
ATOM 2463 C CA . THR B 1 132 ? 1.997 -6.449 -1.593 1 98.88 132 THR B CA 1
ATOM 2464 C C . THR B 1 132 ? 3.461 -6.062 -1.783 1 98.88 132 THR B C 1
ATOM 2466 O O . THR B 1 132 ? 4.273 -6.219 -0.87 1 98.88 132 THR B O 1
ATOM 2469 N N . VAL B 1 133 ? 3.814 -5.523 -2.965 1 98.88 133 VAL B N 1
ATOM 2470 C CA . VAL B 1 133 ? 5.184 -5.105 -3.254 1 98.88 133 VAL B CA 1
ATOM 2471 C C . VAL B 1 133 ? 5.586 -3.967 -2.322 1 98.88 133 VAL B C 1
ATOM 2473 O O . VAL B 1 133 ? 6.715 -3.928 -1.828 1 98.88 133 VAL B O 1
ATOM 2476 N N . GLU B 1 134 ? 4.684 -3.043 -2.08 1 98.62 134 GLU B N 1
ATOM 2477 C CA . GLU B 1 134 ? 4.961 -1.954 -1.146 1 98.62 134 GLU B CA 1
ATOM 2478 C C . GLU B 1 134 ? 5.348 -2.49 0.228 1 98.62 134 GLU B C 1
ATOM 2480 O O . GLU B 1 134 ? 6.324 -2.029 0.828 1 98.62 134 GLU B O 1
ATOM 2485 N N . GLU B 1 135 ? 4.637 -3.473 0.741 1 98.19 135 GLU B N 1
ATOM 2486 C CA . GLU B 1 135 ? 4.898 -4.035 2.061 1 98.19 135 GLU B CA 1
ATOM 2487 C C . GLU B 1 135 ? 6.203 -4.828 2.072 1 98.19 135 GLU B C 1
ATOM 2489 O O . GLU B 1 135 ? 6.934 -4.82 3.066 1 98.19 135 GLU B O 1
ATOM 2494 N N . LEU B 1 136 ? 6.496 -5.523 0.968 1 98.62 136 LEU B N 1
ATOM 2495 C CA . LEU B 1 136 ? 7.793 -6.184 0.86 1 98.62 136 LEU B CA 1
ATOM 2496 C C . LEU B 1 136 ? 8.93 -5.176 0.992 1 98.62 136 LEU B C 1
ATOM 2498 O O . LEU B 1 136 ? 9.852 -5.375 1.787 1 98.62 136 LEU B O 1
ATOM 2502 N N . ARG B 1 137 ? 8.82 -4.082 0.278 1 97.44 137 ARG B N 1
ATOM 2503 C CA . ARG B 1 137 ? 9.906 -3.105 0.207 1 97.44 137 ARG B CA 1
ATOM 2504 C C . ARG B 1 137 ? 10.055 -2.355 1.526 1 97.44 137 ARG B C 1
ATOM 2506 O O . ARG B 1 137 ? 11.172 -2.076 1.965 1 97.44 137 ARG B O 1
ATOM 2513 N N . ASN B 1 138 ? 8.945 -2.092 2.201 1 95.12 138 ASN B N 1
ATOM 2514 C CA . ASN B 1 138 ? 8.992 -1.463 3.516 1 95.12 138 ASN B CA 1
ATOM 2515 C C . ASN B 1 138 ? 9.742 -2.328 4.527 1 95.12 138 ASN B C 1
ATOM 2517 O O . ASN B 1 138 ? 10.297 -1.816 5.5 1 95.12 138 ASN B O 1
ATOM 2521 N N . ARG B 1 139 ? 9.797 -3.561 4.273 1 95.81 139 ARG B N 1
ATOM 2522 C CA . ARG B 1 139 ? 10.43 -4.5 5.195 1 95.81 139 ARG B CA 1
ATOM 2523 C C . ARG B 1 139 ? 11.867 -4.781 4.789 1 95.81 139 ARG B C 1
ATOM 2525 O O . ARG B 1 139 ? 12.516 -5.68 5.34 1 95.81 139 ARG B O 1
ATOM 2532 N N . GLY B 1 140 ? 12.344 -4.078 3.758 1 95.06 140 GLY B N 1
ATOM 2533 C CA . GLY B 1 140 ? 13.727 -4.203 3.326 1 95.06 140 GLY B CA 1
ATOM 2534 C C . GLY B 1 140 ? 13.977 -5.434 2.477 1 95.06 140 GLY B C 1
ATOM 2535 O O . GLY B 1 140 ? 15.125 -5.867 2.326 1 95.06 140 GLY B O 1
ATOM 2536 N N . ILE B 1 141 ? 12.953 -6.066 1.96 1 98 141 ILE B N 1
ATOM 2537 C CA . ILE B 1 141 ? 13.078 -7.262 1.129 1 98 141 ILE B CA 1
ATOM 2538 C C . ILE B 1 141 ? 13.266 -6.852 -0.331 1 98 141 ILE B C 1
ATOM 2540 O O . ILE B 1 141 ? 12.422 -6.168 -0.906 1 98 141 ILE B O 1
ATOM 2544 N N . GLU B 1 142 ? 14.383 -7.242 -0.889 1 98.44 142 GLU B N 1
ATOM 2545 C CA . GLU B 1 142 ? 14.609 -6.996 -2.311 1 98.44 142 GLU B CA 1
ATOM 2546 C C . GLU B 1 142 ? 13.516 -7.637 -3.162 1 98.44 142 GLU B C 1
ATOM 2548 O O . GLU B 1 142 ? 13.125 -8.781 -2.916 1 98.44 142 GLU B O 1
ATOM 2553 N N . THR B 1 143 ? 12.969 -6.855 -4.125 1 98.88 143 THR B N 1
ATOM 2554 C CA . THR B 1 143 ? 11.797 -7.332 -4.855 1 98.88 143 THR B CA 1
ATOM 2555 C C . THR B 1 143 ? 12 -7.168 -6.359 1 98.88 143 THR B C 1
ATOM 2557 O O . THR B 1 143 ? 12.445 -6.117 -6.82 1 98.88 143 THR B O 1
ATOM 2560 N N . ILE B 1 144 ? 11.766 -8.195 -7.102 1 98.94 144 ILE B N 1
ATOM 2561 C CA . ILE B 1 144 ? 11.773 -8.188 -8.562 1 98.94 144 ILE B CA 1
ATOM 2562 C C . ILE B 1 144 ? 10.367 -8.484 -9.086 1 98.94 144 ILE B C 1
ATOM 2564 O O . ILE B 1 144 ? 9.781 -9.516 -8.766 1 98.94 144 ILE B O 1
ATOM 2568 N N . VAL B 1 145 ? 9.836 -7.57 -9.852 1 98.94 145 VAL B N 1
ATOM 2569 C CA . VAL B 1 145 ? 8.523 -7.746 -10.461 1 98.94 145 VAL B CA 1
ATOM 2570 C C . VAL B 1 145 ? 8.68 -8.07 -11.945 1 98.94 145 VAL B C 1
ATOM 2572 O O . VAL B 1 145 ? 9.352 -7.344 -12.68 1 98.94 145 VAL B O 1
ATOM 2575 N N . TYR B 1 146 ? 8.125 -9.164 -12.352 1 98.94 146 TYR B N 1
ATOM 2576 C CA . TYR B 1 146 ? 8.164 -9.555 -13.758 1 98.94 146 TYR B CA 1
ATOM 2577 C C . TYR B 1 146 ? 6.988 -8.953 -14.516 1 98.94 146 TYR B C 1
ATOM 2579 O O . TYR B 1 146 ? 5.844 -9.383 -14.352 1 98.94 146 TYR B O 1
ATOM 2587 N N . SER B 1 147 ? 7.312 -8.016 -15.406 1 98.75 147 SER B N 1
ATOM 2588 C CA . SER B 1 147 ? 6.281 -7.242 -16.094 1 98.75 147 SER B CA 1
ATOM 2589 C C . SER B 1 147 ? 5.41 -8.141 -16.969 1 98.75 147 SER B C 1
ATOM 2591 O O . SER B 1 147 ? 4.234 -7.84 -17.188 1 98.75 147 SER B O 1
ATOM 2593 N N . ASN B 1 148 ? 5.961 -9.227 -17.469 1 98.62 148 ASN B N 1
ATOM 2594 C CA . ASN B 1 148 ? 5.18 -10.141 -18.297 1 98.62 148 ASN B CA 1
ATOM 2595 C C . ASN B 1 148 ? 4.367 -11.109 -17.438 1 98.62 148 ASN B C 1
ATOM 2597 O O . ASN B 1 148 ? 3.613 -11.93 -17.969 1 98.62 148 ASN B O 1
ATOM 2601 N N . CYS B 1 149 ? 4.434 -11.008 -16.078 1 98.94 149 CYS B N 1
ATOM 2602 C CA . CYS B 1 149 ? 3.732 -11.906 -15.164 1 98.94 149 CYS B CA 1
ATOM 2603 C C . CYS B 1 149 ? 2.695 -11.148 -14.344 1 98.94 149 CYS B C 1
ATOM 2605 O O . CYS B 1 149 ? 2.223 -11.641 -13.32 1 98.94 149 CYS B O 1
ATOM 2607 N N . VAL B 1 150 ? 2.424 -9.867 -14.734 1 98.94 150 VAL B N 1
ATOM 2608 C CA . VAL B 1 150 ? 1.388 -9.094 -14.055 1 98.94 150 VAL B CA 1
ATOM 2609 C C . VAL B 1 150 ? 0.481 -8.43 -15.094 1 98.94 150 VAL B C 1
ATOM 2611 O O . VAL B 1 150 ? 0.886 -8.227 -16.234 1 98.94 150 VAL B O 1
ATOM 2614 N N . ASN B 1 151 ? -0.69 -8.227 -14.719 1 98.88 151 ASN B N 1
ATOM 2615 C CA . ASN B 1 151 ? -1.653 -7.57 -15.602 1 98.88 151 ASN B CA 1
ATOM 2616 C C . ASN B 1 151 ? -2.793 -6.934 -14.805 1 98.88 151 ASN B C 1
ATOM 2618 O O . ASN B 1 151 ? -2.947 -7.199 -13.609 1 98.88 151 ASN B O 1
ATOM 2622 N N . SER B 1 152 ? -3.475 -5.996 -15.445 1 98.62 152 SER B N 1
ATOM 2623 C CA . SER B 1 152 ? -4.609 -5.297 -14.852 1 98.62 152 SER B CA 1
ATOM 2624 C C . SER B 1 152 ? -5.691 -5.016 -15.883 1 98.62 152 SER B C 1
ATOM 2626 O O . SER B 1 152 ? -5.441 -5.109 -17.094 1 98.62 152 SER B O 1
ATOM 2628 N N . PHE B 1 153 ? -6.855 -4.699 -15.414 1 98.25 153 PHE B N 1
ATOM 2629 C CA . PHE B 1 153 ? -7.988 -4.434 -16.297 1 98.25 153 PHE B CA 1
ATOM 2630 C C . PHE B 1 153 ? -7.941 -3.004 -16.812 1 98.25 153 PHE B C 1
ATOM 2632 O O . PHE B 1 153 ? -8.711 -2.639 -17.703 1 98.25 153 PHE B O 1
ATOM 2639 N N . ASP B 1 154 ? -7.102 -2.164 -16.344 1 98.12 154 ASP B N 1
ATOM 2640 C CA . ASP B 1 154 ? -6.914 -0.767 -16.719 1 98.12 154 ASP B CA 1
ATOM 2641 C C . ASP B 1 154 ? -5.457 -0.491 -17.094 1 98.12 154 ASP B C 1
ATOM 2643 O O . ASP B 1 154 ? -4.586 -0.446 -16.234 1 98.12 154 ASP B O 1
ATOM 2647 N N . LYS B 1 155 ? -5.238 -0.25 -18.391 1 97.69 155 LYS B N 1
ATOM 2648 C CA . LYS B 1 155 ? -3.879 -0.132 -18.906 1 97.69 155 LYS B CA 1
ATOM 2649 C C . LYS B 1 155 ? -3.141 1.031 -18.25 1 97.69 155 LYS B C 1
ATOM 2651 O O . LYS B 1 155 ? -1.951 0.924 -17.938 1 97.69 155 LYS B O 1
ATOM 2656 N N . ASP B 1 156 ? -3.811 2.131 -18.078 1 97.81 156 ASP B N 1
ATOM 2657 C CA . ASP B 1 156 ? -3.188 3.297 -17.453 1 97.81 156 ASP B CA 1
ATOM 2658 C C . ASP B 1 156 ? -2.807 3.01 -16 1 97.81 156 ASP B C 1
ATOM 2660 O O . ASP B 1 156 ? -1.712 3.363 -15.562 1 97.81 156 ASP B O 1
ATOM 2664 N N . MET B 1 157 ? -3.689 2.312 -15.281 1 98.38 157 MET B N 1
ATOM 2665 C CA . MET B 1 157 ? -3.42 1.984 -13.883 1 98.38 157 MET B CA 1
ATOM 2666 C C . MET B 1 157 ? -2.338 0.914 -13.773 1 98.38 157 MET B C 1
ATOM 2668 O O . MET B 1 157 ? -1.552 0.914 -12.828 1 98.38 157 MET B O 1
ATOM 2672 N N . HIS B 1 158 ? -2.324 0.018 -14.75 1 98.69 158 HIS B N 1
ATOM 2673 C CA . HIS B 1 158 ? -1.245 -0.958 -14.844 1 98.69 158 HIS B CA 1
ATOM 2674 C C . HIS B 1 158 ? 0.112 -0.271 -14.953 1 98.69 158 HIS B C 1
ATOM 2676 O O . HIS B 1 158 ? 1.032 -0.581 -14.195 1 98.69 158 HIS B O 1
ATOM 2682 N N . ASN B 1 159 ? 0.191 0.621 -15.859 1 98.25 159 ASN B N 1
ATOM 2683 C CA . ASN B 1 159 ? 1.439 1.339 -16.078 1 98.25 159 ASN B CA 1
ATOM 2684 C C . ASN B 1 159 ? 1.823 2.195 -14.883 1 98.25 159 ASN B C 1
ATOM 2686 O O . ASN B 1 159 ? 3 2.281 -14.523 1 98.25 159 ASN B O 1
ATOM 2690 N N . PHE B 1 160 ? 0.839 2.805 -14.25 1 97.75 160 PHE B N 1
ATOM 2691 C CA . PHE B 1 160 ? 1.05 3.562 -13.023 1 97.75 160 PHE B CA 1
ATOM 2692 C C . PHE B 1 160 ? 1.666 2.684 -11.945 1 97.75 160 PHE B C 1
ATOM 2694 O O . PHE B 1 160 ? 2.635 3.078 -11.289 1 97.75 160 PHE B O 1
ATOM 2701 N N . ALA B 1 161 ? 1.143 1.538 -11.781 1 98.81 161 ALA B N 1
ATOM 2702 C CA . ALA B 1 161 ? 1.607 0.629 -10.742 1 98.81 161 ALA B CA 1
ATOM 2703 C C . ALA B 1 161 ? 3.041 0.18 -11 1 98.81 161 ALA B C 1
ATOM 2705 O O . ALA B 1 161 ? 3.848 0.083 -10.078 1 98.81 161 ALA B O 1
ATOM 2706 N N . LEU B 1 162 ? 3.332 -0.104 -12.266 1 98.88 162 LEU B N 1
ATOM 2707 C CA . LEU B 1 162 ? 4.695 -0.499 -12.602 1 98.88 162 LEU B CA 1
ATOM 2708 C C . LEU B 1 162 ? 5.676 0.634 -12.32 1 98.88 162 LEU B C 1
ATOM 2710 O O . LEU B 1 162 ? 6.762 0.402 -11.781 1 98.88 162 LEU B O 1
ATOM 2714 N N . ARG B 1 163 ? 5.332 1.857 -12.625 1 98.38 163 ARG B N 1
ATOM 2715 C CA . ARG B 1 163 ? 6.168 3.018 -12.336 1 98.38 163 ARG B CA 1
ATOM 2716 C C . ARG B 1 163 ? 6.336 3.207 -10.828 1 98.38 163 ARG B C 1
ATOM 2718 O O . ARG B 1 163 ? 7.438 3.484 -10.352 1 98.38 163 ARG B O 1
ATOM 2725 N N . GLU B 1 164 ? 5.223 3.064 -10.141 1 98.25 164 GLU B N 1
ATOM 2726 C CA . GLU B 1 164 ? 5.246 3.195 -8.68 1 98.25 164 GLU B CA 1
ATOM 2727 C C . GLU B 1 164 ? 6.227 2.207 -8.055 1 98.25 164 GLU B C 1
ATOM 2729 O O . GLU B 1 164 ? 7.051 2.586 -7.223 1 98.25 164 GLU B O 1
ATOM 2734 N N . MET B 1 165 ? 6.141 0.984 -8.492 1 98.75 165 MET B N 1
ATOM 2735 C CA . MET B 1 165 ? 6.988 -0.069 -7.945 1 98.75 165 MET B CA 1
ATOM 2736 C C . MET B 1 165 ? 8.453 0.172 -8.297 1 98.75 165 MET B C 1
ATOM 2738 O O . MET B 1 165 ? 9.336 -0.048 -7.469 1 98.75 165 MET B O 1
ATOM 2742 N N . LYS B 1 166 ? 8.68 0.687 -9.477 1 98.31 166 LYS B N 1
ATOM 2743 C CA . LYS B 1 166 ? 10.047 0.907 -9.945 1 98.31 166 LYS B CA 1
ATOM 2744 C C . LYS B 1 166 ? 10.633 2.188 -9.352 1 98.31 166 LYS B C 1
ATOM 2746 O O . LYS B 1 166 ? 11.695 2.16 -8.727 1 98.31 166 LYS B O 1
ATOM 2751 N N . GLU B 1 167 ? 9.922 3.295 -9.484 1 97 167 GLU B N 1
ATOM 2752 C CA . GLU B 1 167 ? 10.492 4.613 -9.227 1 97 167 GLU B CA 1
ATOM 2753 C C . GLU B 1 167 ? 10.391 4.984 -7.75 1 97 167 GLU B C 1
ATOM 2755 O O . GLU B 1 167 ? 11.211 5.738 -7.234 1 97 167 GLU B O 1
ATOM 2760 N N . VAL B 1 168 ? 9.367 4.445 -7.051 1 96.88 168 VAL B N 1
ATOM 2761 C CA . VAL B 1 168 ? 9.133 4.824 -5.66 1 96.88 168 VAL B CA 1
ATOM 2762 C C . VAL B 1 168 ? 9.562 3.693 -4.734 1 96.88 168 VAL B C 1
ATOM 2764 O O . VAL B 1 168 ? 10.367 3.902 -3.82 1 96.88 168 VAL B O 1
ATOM 2767 N N . LEU B 1 169 ? 9.164 2.508 -5.031 1 97.62 169 LEU B N 1
ATOM 2768 C CA . LEU B 1 169 ? 9.383 1.399 -4.105 1 97.62 169 LEU B CA 1
ATOM 2769 C C . LEU B 1 169 ? 10.719 0.723 -4.367 1 97.62 169 LEU B C 1
ATOM 2771 O O . LEU B 1 169 ? 11.148 -0.141 -3.598 1 97.62 169 LEU B O 1
ATOM 2775 N N . LEU B 1 170 ? 11.352 1.025 -5.5 1 97.06 170 LEU B N 1
ATOM 2776 C CA . LEU B 1 170 ? 12.688 0.567 -5.871 1 97.06 170 LEU B CA 1
ATOM 2777 C C . LEU B 1 170 ? 12.695 -0.94 -6.102 1 97.06 170 LEU B C 1
ATOM 2779 O O . LEU B 1 170 ? 13.695 -1.607 -5.828 1 97.06 170 LEU B O 1
ATOM 2783 N N . ALA B 1 171 ? 11.555 -1.478 -6.465 1 98.56 171 ALA B N 1
ATOM 2784 C CA . ALA B 1 171 ? 11.57 -2.834 -7.008 1 98.56 171 ALA B CA 1
ATOM 2785 C C . ALA B 1 171 ? 12.219 -2.863 -8.391 1 98.56 171 ALA B C 1
ATOM 2787 O O . ALA B 1 171 ? 12.164 -1.878 -9.125 1 98.56 171 ALA B O 1
ATOM 2788 N N . GLN B 1 172 ? 12.898 -3.926 -8.672 1 98.69 172 GLN B N 1
ATOM 2789 C CA . GLN B 1 172 ? 13.336 -4.145 -10.047 1 98.69 172 GLN B CA 1
ATOM 2790 C C . GLN B 1 172 ? 12.188 -4.664 -10.914 1 98.69 172 GLN B C 1
ATOM 2792 O O . GLN B 1 172 ? 11.57 -5.68 -10.594 1 98.69 172 GLN B O 1
ATOM 2797 N N . VAL B 1 173 ? 11.844 -3.883 -11.891 1 98.75 173 VAL B N 1
ATOM 2798 C CA . VAL B 1 173 ? 10.836 -4.328 -12.844 1 98.75 173 VAL B CA 1
ATOM 2799 C C . VAL B 1 173 ? 11.508 -4.844 -14.109 1 98.75 173 VAL B C 1
ATOM 2801 O O . VAL B 1 173 ? 12.266 -4.117 -14.766 1 98.75 173 VAL B O 1
ATOM 2804 N N . VAL B 1 174 ? 11.312 -6.102 -14.414 1 98.25 174 VAL B N 1
ATOM 2805 C CA . VAL B 1 174 ? 12.039 -6.719 -15.523 1 98.25 174 VAL B CA 1
ATOM 2806 C C . VAL B 1 174 ? 11.047 -7.176 -16.594 1 98.25 174 VAL B C 1
ATOM 2808 O O . VAL B 1 174 ? 9.883 -7.449 -16.297 1 98.25 174 VAL B O 1
#

Solvent-accessible surface area (backbone atoms only — not comparable to full-atom values): 17659 Å² total; per-residue (Å²): 82,55,30,39,39,37,31,32,54,15,25,12,38,32,30,90,88,24,68,62,37,42,92,66,38,49,61,23,50,63,54,44,42,53,50,50,51,54,33,55,75,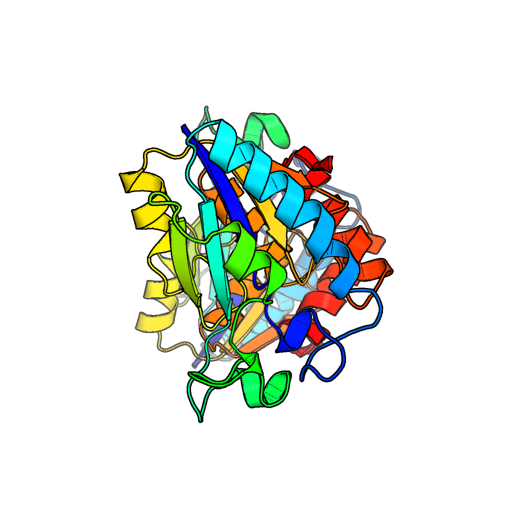68,72,37,43,37,35,37,39,29,53,44,30,61,95,84,39,73,60,35,81,74,71,41,77,53,22,39,63,95,40,74,38,28,33,62,34,66,70,52,53,60,68,49,58,93,53,87,53,61,44,80,43,66,22,74,52,58,29,59,53,61,91,42,61,46,64,60,52,37,57,77,63,49,47,46,30,39,36,37,34,27,36,37,28,58,46,30,39,39,44,30,51,49,55,38,36,71,70,71,30,46,37,36,37,37,59,68,15,39,40,48,87,42,69,68,52,30,53,50,29,54,46,43,38,35,76,70,53,62,27,45,71,86,80,56,32,40,39,36,32,32,55,14,26,13,38,33,30,91,88,22,69,63,39,44,92,66,38,50,61,23,52,62,54,42,40,53,51,49,52,53,35,55,75,68,72,38,42,38,36,38,39,29,53,44,30,61,95,85,41,74,61,37,81,73,70,40,78,53,23,38,63,97,38,74,38,29,33,62,33,68,69,52,53,59,69,50,57,93,54,86,54,61,44,82,43,65,20,74,54,58,28,59,54,60,91,42,62,48,64,60,51,38,58,77,64,49,48,46,32,38,36,36,33,27,36,36,27,57,45,30,39,38,45,29,50,48,54,40,37,70,67,70,30,46,39,36,36,37,58,68,16,37,39,47,86,42,69,69,50,29,51,48,29,52,46,43,37,36,77,70,54,62,27,47,72,86

Organism: Fervidobacterium islandicum (NCBI:txid2423)